Protein AF-A0AAX6NE23-F1 (afdb_monomer_lite)

Sequence (200 aa):
MKEKHIVYSWMGQLFASPINEVVEVLDLNQMVKTSREEMKLTSWKKRTMPVLDPVSLLTIEETPITKQSKIVIIEAKNMKVGFLVEKIIGIEELKLEDMKEPNVSEKRFVKNILGSYKIVDFGHFINADTLPLIKKALEINVSVVLDGEEMLSQRWNEREAMLEELKLESLNFLIESNRRKIDDFYIDGMMKIHRMIEKM

Foldseek 3Di:
DKFKWWWADDPNAIATEGLLQWQAKAFPPAWADDPQLQWIWGADPQFIAIEGEVCVVLDVDHDPDDRQKIWTFGQEPNDTHTYITRHTPAMDIFDCVQWADDDPSCNLFFPTDTPRYTYGDPNSVCDPVCVVVRVVRRPDRCVVVRVPDDDDPPPDDPVVVVLVVVLRVLRNVLSVCVNVVPDPVVSVVSSVVSVVSVVD

InterPro domains:
  IPR002545 CheW-like domain [PF01584] (11-115)
  IPR002545 CheW-like domain [PS50851] (2-139)
  IPR002545 CheW-like domain [SM00260] (1-126)
  IPR036061 CheW-like domain superfamily [SSF50341] (8-118)

pLDDT: mean 86.69, std 11.35, range [35.19, 96.94]

Structure (mmCIF, N/CA/C/O backbone):
data_AF-A0AAX6NE23-F1
#
_entry.id   AF-A0AAX6NE23-F1
#
loop_
_atom_site.group_PDB
_atom_site.id
_atom_site.type_symbol
_atom_site.label_atom_id
_atom_site.label_alt_id
_atom_site.label_comp_id
_atom_site.label_asym_id
_atom_site.label_entity_id
_atom_site.label_seq_id
_atom_site.pdbx_PDB_ins_code
_atom_site.Cartn_x
_atom_site.Cartn_y
_atom_site.Cartn_z
_atom_site.occupancy
_atom_site.B_iso_or_equiv
_atom_site.auth_seq_id
_atom_site.auth_comp_id
_atom_site.auth_asym_id
_atom_site.auth_atom_id
_atom_site.pdbx_PDB_model_num
ATOM 1 N N . MET A 1 1 ? -19.751 -3.846 13.799 1.00 75.50 1 MET A N 1
ATOM 2 C CA . MET A 1 1 ? -18.752 -4.911 13.488 1.00 75.50 1 MET A CA 1
ATOM 3 C C . MET A 1 1 ? -17.367 -4.279 13.392 1.00 75.50 1 MET A C 1
ATOM 5 O O . MET A 1 1 ? -17.273 -3.159 12.896 1.00 75.50 1 MET A O 1
ATOM 9 N N . LYS A 1 2 ? -16.322 -4.942 13.907 1.00 83.19 2 LYS A N 1
ATOM 10 C CA . LYS A 1 2 ? -14.934 -4.470 13.797 1.00 83.19 2 LYS A CA 1
ATOM 11 C C . LYS A 1 2 ? -14.213 -5.209 12.679 1.00 83.19 2 LYS A C 1
ATOM 13 O O . LYS A 1 2 ? -14.358 -6.423 12.577 1.00 83.19 2 LYS A O 1
ATOM 18 N N . GLU A 1 3 ? -13.408 -4.490 11.913 1.00 89.38 3 GLU A N 1
ATOM 19 C CA . GLU A 1 3 ? -12.582 -5.064 10.855 1.00 89.38 3 GLU A CA 1
ATOM 20 C C . GLU A 1 3 ? -11.134 -4.589 10.981 1.00 89.38 3 GLU A C 1
ATOM 22 O O . GLU A 1 3 ? -10.859 -3.417 11.258 1.00 89.38 3 GLU A O 1
ATOM 27 N N . LYS A 1 4 ? -10.198 -5.519 10.777 1.00 92.06 4 LYS A N 1
ATOM 28 C CA . LYS A 1 4 ? -8.760 -5.248 10.815 1.00 92.06 4 LYS A CA 1
ATOM 29 C C . LYS A 1 4 ? -8.332 -4.593 9.500 1.00 92.06 4 LYS A C 1
ATOM 31 O O . LYS A 1 4 ? -8.693 -5.054 8.418 1.00 92.06 4 LYS A O 1
ATOM 36 N N . HIS A 1 5 ? -7.556 -3.527 9.606 1.00 94.88 5 HIS A N 1
ATOM 37 C CA . HIS A 1 5 ? -7.063 -2.746 8.483 1.00 94.88 5 HIS A CA 1
ATOM 38 C C . HIS A 1 5 ? -5.559 -2.544 8.610 1.00 94.88 5 HIS A C 1
ATOM 40 O O . HIS A 1 5 ? -5.061 -2.329 9.713 1.00 94.88 5 HIS A O 1
ATOM 46 N N . ILE A 1 6 ? -4.849 -2.556 7.484 1.00 95.88 6 ILE A N 1
ATOM 47 C CA . ILE A 1 6 ? -3.489 -2.017 7.442 1.00 95.88 6 ILE A CA 1
ATOM 48 C C . ILE A 1 6 ? -3.598 -0.512 7.290 1.00 95.88 6 ILE A C 1
ATOM 50 O O . ILE A 1 6 ? -4.263 -0.034 6.371 1.00 95.88 6 ILE A O 1
ATOM 54 N N . VAL A 1 7 ? -2.924 0.212 8.174 1.00 96.56 7 VAL A N 1
ATOM 55 C CA . VAL A 1 7 ? -2.838 1.668 8.161 1.00 96.56 7 VAL A CA 1
ATOM 56 C C . VAL A 1 7 ? -1.486 2.084 7.609 1.00 96.56 7 VAL A C 1
ATOM 58 O O . VAL A 1 7 ? -0.445 1.544 7.987 1.00 96.56 7 VAL A O 1
ATOM 61 N N . TYR A 1 8 ? -1.497 3.077 6.733 1.00 95.94 8 TYR A N 1
ATOM 62 C CA . TYR A 1 8 ? -0.301 3.639 6.127 1.00 95.94 8 TYR A CA 1
ATOM 63 C C . TYR A 1 8 ? -0.462 5.138 5.896 1.00 95.94 8 TYR A C 1
ATOM 65 O O . TYR A 1 8 ? -1.576 5.648 5.766 1.00 95.94 8 TYR A O 1
ATOM 73 N N . SER A 1 9 ? 0.660 5.854 5.868 1.00 93.50 9 SER A N 1
ATOM 74 C CA . SER A 1 9 ? 0.672 7.247 5.453 1.00 93.50 9 SER A CA 1
ATOM 75 C C . SER A 1 9 ? 0.848 7.359 3.946 1.00 93.50 9 SER A C 1
ATOM 77 O O . SER A 1 9 ? 1.564 6.578 3.308 1.00 93.50 9 SER A O 1
ATOM 79 N N . TRP A 1 10 ? 0.159 8.341 3.387 1.00 88.56 10 TRP A N 1
ATOM 80 C CA . TRP A 1 10 ? 0.272 8.743 1.998 1.00 88.56 10 TRP A CA 1
ATOM 81 C C . TRP A 1 10 ? -0.137 10.215 1.886 1.00 88.56 10 TRP A C 1
ATOM 83 O O . TRP A 1 10 ? -1.156 10.611 2.453 1.00 88.56 10 TRP A O 1
ATOM 93 N N . MET A 1 11 ? 0.672 11.042 1.217 1.00 85.19 11 MET A N 1
ATOM 94 C CA . MET A 1 11 ? 0.500 12.499 1.130 1.00 85.19 11 MET A CA 1
ATOM 95 C C . MET A 1 11 ? 0.359 13.176 2.506 1.00 85.19 11 MET A C 1
ATOM 97 O O . MET A 1 11 ? -0.441 14.098 2.681 1.00 85.19 11 MET A O 1
ATOM 101 N N . GLY A 1 12 ? 1.069 12.672 3.524 1.00 86.25 12 GLY A N 1
ATOM 102 C CA . GLY A 1 12 ? 0.947 13.164 4.903 1.00 86.25 12 GLY A CA 1
ATOM 103 C C . GLY A 1 12 ? -0.413 12.903 5.573 1.00 86.25 12 GLY A C 1
ATOM 104 O O . GLY A 1 12 ? -0.684 13.443 6.646 1.00 86.25 12 GLY A O 1
ATOM 105 N N . GLN A 1 13 ? -1.277 12.084 4.968 1.00 91.88 13 GLN A N 1
ATOM 106 C CA . GLN A 1 13 ? -2.573 11.677 5.513 1.00 91.88 13 GLN A CA 1
ATOM 107 C C . GLN A 1 13 ? -2.580 10.188 5.854 1.00 91.88 13 GLN A C 1
ATOM 109 O O . GLN A 1 13 ? -1.792 9.409 5.321 1.00 91.88 13 GLN A O 1
ATOM 114 N N . LEU A 1 14 ? -3.485 9.788 6.750 1.00 95.50 14 LEU A N 1
ATOM 115 C CA . LEU A 1 14 ? -3.657 8.392 7.133 1.00 95.50 14 LEU A CA 1
ATOM 116 C C . LEU A 1 14 ? -4.697 7.722 6.245 1.00 95.50 14 LEU A C 1
ATOM 118 O O . LEU A 1 14 ? -5.874 8.095 6.213 1.00 95.50 14 LEU A O 1
ATOM 122 N N . PHE A 1 15 ? -4.240 6.689 5.563 1.00 96.00 15 PHE A N 1
ATOM 123 C CA . PHE A 1 15 ? -5.054 5.819 4.749 1.00 96.00 15 PHE A CA 1
ATOM 124 C C . PHE A 1 15 ? -5.067 4.423 5.344 1.00 96.00 15 PHE A C 1
ATOM 126 O O . PHE A 1 15 ? -4.192 4.044 6.126 1.00 96.00 15 PHE A O 1
ATOM 133 N N . ALA A 1 16 ? -6.089 3.664 4.984 1.00 96.25 16 ALA A N 1
ATOM 134 C CA . ALA A 1 16 ? -6.209 2.294 5.416 1.00 96.25 16 ALA A CA 1
ATOM 135 C C . ALA A 1 16 ? -6.798 1.418 4.315 1.00 96.25 16 ALA A C 1
ATOM 137 O O . ALA A 1 16 ? -7.605 1.866 3.499 1.00 96.25 16 ALA A O 1
ATOM 138 N N . SER A 1 17 ? -6.394 0.153 4.322 1.00 95.56 17 SER A N 1
ATOM 139 C CA . SER A 1 17 ? -6.999 -0.889 3.499 1.00 95.56 17 SER A CA 1
ATOM 140 C C . SER A 1 17 ? -7.460 -2.042 4.372 1.00 95.56 17 SER A C 1
ATOM 142 O O . SER A 1 17 ? -6.723 -2.428 5.288 1.00 95.56 17 SER A O 1
ATOM 144 N N . PRO A 1 18 ? -8.645 -2.610 4.098 1.00 93.75 18 PRO A N 1
ATOM 145 C CA . PRO A 1 18 ? -9.076 -3.847 4.726 1.00 93.75 18 PRO A CA 1
ATOM 146 C C . PRO A 1 18 ? -7.983 -4.911 4.592 1.00 93.75 18 PRO A C 1
ATOM 148 O O . PRO A 1 18 ? -7.445 -5.133 3.506 1.00 93.75 18 PRO A O 1
ATOM 151 N N . ILE A 1 19 ? -7.619 -5.562 5.698 1.00 93.31 19 ILE A N 1
ATOM 152 C CA . ILE A 1 19 ? -6.481 -6.498 5.711 1.00 93.31 19 ILE A CA 1
ATOM 153 C C . ILE A 1 19 ? -6.697 -7.705 4.783 1.00 93.31 19 ILE A C 1
ATOM 155 O O . ILE A 1 19 ? -5.740 -8.328 4.343 1.00 93.31 19 ILE A O 1
ATOM 159 N N . ASN A 1 20 ? -7.953 -8.021 4.460 1.00 90.94 20 ASN A N 1
ATOM 160 C CA . ASN A 1 20 ? -8.338 -9.076 3.525 1.00 90.94 20 ASN A CA 1
ATOM 161 C C . ASN A 1 20 ? -8.087 -8.714 2.048 1.00 90.94 20 ASN A C 1
ATOM 163 O O . ASN A 1 20 ? -7.934 -9.624 1.234 1.00 90.94 20 ASN A O 1
ATOM 167 N N . GLU A 1 21 ? -8.034 -7.423 1.701 1.00 93.00 21 GLU A N 1
ATOM 168 C CA . GLU A 1 21 ? -7.660 -6.938 0.364 1.00 93.00 21 GLU A CA 1
ATOM 169 C C . GLU A 1 21 ? -6.133 -6.905 0.186 1.00 93.00 21 GLU A C 1
ATOM 171 O O . GLU A 1 21 ? -5.630 -6.948 -0.941 1.00 93.00 21 GLU A O 1
ATOM 176 N N . VAL A 1 22 ? -5.381 -6.872 1.292 1.00 95.94 22 VAL A N 1
ATOM 177 C CA . VAL A 1 22 ? -3.918 -6.865 1.274 1.00 95.94 22 VAL A CA 1
ATOM 178 C C . VAL A 1 22 ? -3.372 -8.288 1.207 1.00 95.94 22 VAL A C 1
ATOM 180 O O . VAL A 1 22 ? -3.707 -9.153 2.009 1.00 95.94 22 VAL A O 1
ATOM 183 N N . VAL A 1 23 ? -2.485 -8.527 0.246 1.00 96.69 23 VAL A N 1
ATOM 184 C CA . VAL A 1 23 ? -1.794 -9.804 0.052 1.00 96.69 23 VAL A CA 1
ATOM 185 C C . VAL A 1 23 ? -0.517 -9.867 0.878 1.00 96.69 23 VAL A C 1
ATOM 187 O O . VAL A 1 23 ? -0.259 -10.892 1.501 1.00 96.69 23 VAL A O 1
ATOM 190 N N . GLU A 1 24 ? 0.301 -8.818 0.806 1.00 96.12 24 GLU A N 1
ATOM 191 C CA . GLU A 1 24 ? 1.648 -8.760 1.378 1.00 96.12 24 GLU A CA 1
ATOM 192 C C . GLU A 1 24 ? 2.147 -7.310 1.347 1.00 96.12 24 GLU A C 1
ATOM 194 O O . GLU A 1 24 ? 1.755 -6.538 0.469 1.00 96.12 24 GLU A O 1
ATOM 199 N N . VAL A 1 25 ? 3.032 -6.948 2.269 1.00 96.69 25 VAL A N 1
ATOM 200 C CA . VAL A 1 25 ? 3.787 -5.694 2.235 1.00 96.69 25 VAL A CA 1
ATOM 201 C C . VAL A 1 25 ? 5.253 -6.019 1.968 1.00 96.69 25 VAL A C 1
ATOM 203 O O . VAL A 1 25 ? 5.832 -6.872 2.638 1.00 96.69 25 VAL A O 1
ATOM 206 N N . LEU A 1 26 ? 5.857 -5.341 0.996 1.00 94.12 26 LEU A N 1
ATOM 207 C CA . LEU A 1 26 ? 7.258 -5.520 0.620 1.00 94.12 26 LEU A CA 1
ATOM 208 C C . LEU A 1 26 ? 8.094 -4.283 0.942 1.00 94.12 26 LEU A C 1
ATOM 210 O O . LEU A 1 26 ? 7.599 -3.150 0.929 1.00 94.12 26 LEU A O 1
ATOM 214 N N . ASP A 1 27 ? 9.386 -4.518 1.141 1.00 90.62 27 ASP A N 1
ATOM 215 C CA . ASP A 1 27 ? 10.408 -3.478 1.095 1.00 90.62 27 ASP A CA 1
ATOM 216 C C . ASP A 1 27 ? 10.766 -3.068 -0.341 1.00 90.62 27 ASP A C 1
ATOM 218 O O . ASP A 1 27 ? 10.487 -3.783 -1.304 1.00 90.62 27 ASP A O 1
ATOM 222 N N . LEU A 1 28 ? 11.414 -1.907 -0.491 1.00 84.69 28 LEU A N 1
ATOM 223 C CA . LEU A 1 28 ? 11.769 -1.328 -1.798 1.00 84.69 28 LEU A CA 1
ATOM 224 C C . LEU A 1 28 ? 13.114 -1.816 -2.356 1.00 84.69 28 LEU A C 1
ATOM 226 O O . LEU A 1 28 ? 13.612 -1.254 -3.330 1.00 84.69 28 LEU A O 1
ATOM 230 N N . ASN A 1 29 ? 13.703 -2.859 -1.770 1.00 72.88 29 ASN A N 1
ATOM 231 C CA . ASN A 1 29 ? 15.096 -3.260 -2.009 1.00 72.88 29 ASN A CA 1
ATOM 232 C C . ASN A 1 29 ? 15.426 -3.586 -3.477 1.00 72.88 29 ASN A C 1
ATOM 234 O O . ASN A 1 29 ? 16.593 -3.568 -3.852 1.00 72.88 29 ASN A O 1
ATOM 238 N N . GLN A 1 30 ? 14.424 -3.883 -4.307 1.00 74.31 30 GLN A N 1
ATOM 239 C CA . GLN A 1 30 ? 14.603 -4.245 -5.712 1.00 74.31 30 GLN A CA 1
ATOM 240 C C . GLN A 1 30 ? 13.503 -3.626 -6.581 1.00 74.31 30 GLN A C 1
ATOM 242 O O . GLN A 1 30 ? 12.559 -4.309 -6.986 1.00 74.31 30 GLN A O 1
ATOM 247 N N . MET A 1 31 ? 13.597 -2.323 -6.854 1.00 85.25 31 MET A N 1
ATOM 248 C CA . MET A 1 31 ? 12.689 -1.637 -7.777 1.00 85.25 31 MET A CA 1
ATOM 249 C C . MET A 1 31 ? 13.402 -1.174 -9.044 1.00 85.25 31 MET A C 1
ATOM 251 O O . MET A 1 31 ? 14.419 -0.494 -8.987 1.00 85.25 31 MET A O 1
ATOM 255 N N . VAL A 1 32 ? 12.790 -1.460 -10.187 1.00 87.06 32 VAL A N 1
ATOM 256 C CA . VAL A 1 32 ? 13.209 -0.995 -11.507 1.00 87.06 32 VAL A CA 1
ATOM 257 C C . VAL A 1 32 ? 12.267 0.120 -11.954 1.00 87.06 32 VAL A C 1
ATOM 259 O O . VAL A 1 32 ? 11.045 -0.058 -11.991 1.00 87.06 32 VAL A O 1
ATOM 262 N N . LYS A 1 33 ? 12.825 1.286 -12.293 1.00 86.31 33 LYS A N 1
ATOM 263 C CA . LYS A 1 33 ? 12.055 2.394 -12.876 1.00 86.31 33 LYS A CA 1
ATOM 264 C C . LYS A 1 33 ? 11.609 2.039 -14.295 1.00 86.31 33 LYS A C 1
ATOM 266 O O . LYS A 1 33 ? 12.347 1.397 -15.038 1.00 86.31 33 LYS A O 1
ATOM 271 N N . THR A 1 34 ? 10.417 2.481 -14.686 1.00 86.94 34 THR A N 1
ATOM 272 C CA . THR A 1 34 ? 9.964 2.387 -16.082 1.00 86.94 34 THR A CA 1
ATOM 273 C C . THR A 1 34 ? 10.017 3.756 -16.753 1.00 86.94 34 THR A C 1
ATOM 275 O O . THR A 1 34 ? 10.303 4.762 -16.111 1.00 86.94 34 THR A O 1
ATOM 278 N N . SER A 1 35 ? 9.726 3.815 -18.054 1.00 86.06 35 SER A N 1
ATOM 279 C CA . SER A 1 35 ? 9.581 5.087 -18.775 1.00 86.06 35 SER A CA 1
ATOM 280 C C . SER A 1 35 ? 8.339 5.892 -18.360 1.00 86.06 35 SER A C 1
ATOM 282 O O . SER A 1 35 ? 8.092 6.950 -18.928 1.00 86.06 35 SER A O 1
ATOM 284 N N . ARG A 1 36 ? 7.509 5.350 -17.466 1.00 86.81 36 ARG A N 1
ATOM 285 C CA . ARG A 1 36 ? 6.289 5.958 -16.940 1.00 86.81 36 ARG A CA 1
ATOM 286 C C . ARG A 1 36 ? 6.466 6.203 -15.448 1.00 86.81 36 ARG A C 1
ATOM 288 O O . ARG A 1 36 ? 6.785 5.268 -14.718 1.00 86.81 36 ARG A O 1
ATOM 295 N N . GLU A 1 37 ? 6.259 7.437 -15.010 1.00 86.00 37 GLU A N 1
ATOM 296 C CA . GLU A 1 37 ? 6.471 7.865 -13.618 1.00 86.00 37 GLU A CA 1
ATOM 297 C C . GLU A 1 37 ? 5.533 7.117 -12.656 1.00 86.00 37 GLU A C 1
ATOM 299 O O . GLU A 1 37 ? 5.934 6.667 -11.573 1.00 86.00 37 GLU A O 1
ATOM 304 N N . GLU A 1 38 ? 4.306 6.863 -13.124 1.00 90.38 38 GLU A N 1
ATOM 305 C CA . GLU A 1 38 ? 3.257 6.167 -12.391 1.00 90.38 38 GLU A CA 1
ATOM 306 C C . GLU A 1 38 ? 3.504 4.665 -12.199 1.00 90.38 38 GLU A C 1
ATOM 308 O O . GLU A 1 38 ? 2.774 4.024 -11.440 1.00 90.38 38 GLU A O 1
ATOM 313 N N . MET A 1 39 ? 4.505 4.086 -12.876 1.00 91.94 39 MET A N 1
ATOM 314 C CA . MET A 1 39 ? 4.753 2.646 -12.859 1.00 91.94 39 MET A CA 1
ATOM 315 C C . MET A 1 39 ? 6.223 2.297 -12.630 1.00 91.94 39 MET A C 1
ATOM 317 O O . MET A 1 39 ? 7.136 2.714 -13.343 1.00 91.94 39 MET A O 1
ATOM 321 N N . LYS A 1 40 ? 6.437 1.423 -11.656 1.00 92.69 40 LYS A N 1
ATOM 322 C CA . LYS A 1 40 ? 7.718 0.810 -11.308 1.00 92.69 40 LYS A CA 1
ATOM 323 C C . LYS A 1 40 ? 7.537 -0.711 -11.336 1.00 92.69 40 LYS A C 1
ATOM 325 O O . LYS A 1 40 ? 6.409 -1.207 -11.317 1.00 92.69 40 LYS A O 1
ATOM 330 N N . LEU A 1 41 ? 8.623 -1.469 -11.423 1.00 92.69 41 LEU A N 1
ATOM 331 C CA . LEU A 1 41 ? 8.593 -2.934 -11.400 1.00 92.69 41 LEU A CA 1
ATOM 332 C C . LEU A 1 41 ? 9.399 -3.444 -10.213 1.00 92.69 41 LEU A C 1
ATOM 334 O O . LEU A 1 41 ? 10.421 -2.864 -9.870 1.00 92.69 41 LEU A O 1
ATOM 338 N N . THR A 1 42 ? 8.977 -4.548 -9.613 1.00 91.69 42 THR A N 1
ATOM 339 C CA . THR A 1 42 ? 9.76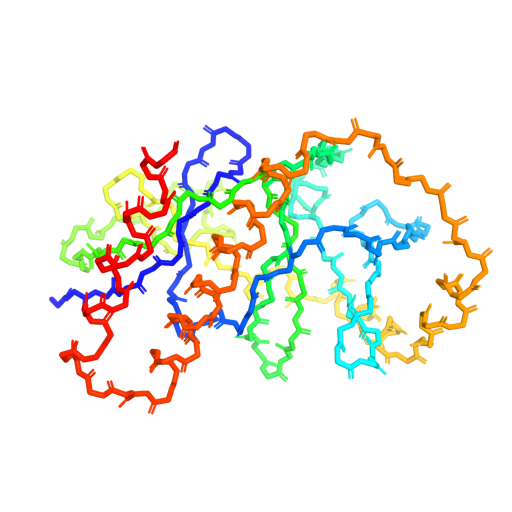1 -5.246 -8.588 1.00 91.69 42 THR A CA 1
ATOM 340 C C . THR A 1 42 ? 9.683 -6.754 -8.788 1.00 91.69 42 THR A C 1
ATOM 342 O O . THR A 1 42 ? 8.809 -7.245 -9.507 1.00 91.69 42 THR A O 1
ATOM 345 N N . SER A 1 43 ? 10.600 -7.501 -8.180 1.00 89.62 43 SER A N 1
ATOM 346 C CA . SER A 1 43 ? 10.513 -8.958 -8.125 1.00 89.62 43 SER A CA 1
ATOM 347 C C . SER A 1 43 ? 9.661 -9.372 -6.930 1.00 89.62 43 SER A C 1
ATOM 349 O O . SER A 1 43 ? 9.935 -9.008 -5.791 1.00 89.62 43 SER A O 1
ATOM 351 N N . TRP A 1 44 ? 8.630 -10.173 -7.175 1.00 91.50 44 TRP A N 1
ATOM 352 C CA . TRP A 1 44 ? 7.813 -10.776 -6.131 1.00 91.50 44 TRP A CA 1
ATOM 353 C C . TRP A 1 44 ? 7.554 -12.242 -6.459 1.00 91.50 44 TRP A C 1
ATOM 355 O O . TRP A 1 44 ? 7.006 -12.575 -7.510 1.00 91.50 44 TRP A O 1
ATOM 365 N N . LYS A 1 45 ? 7.972 -13.143 -5.561 1.00 89.88 45 LYS A N 1
ATOM 366 C CA . LYS A 1 45 ? 7.841 -14.606 -5.731 1.00 89.88 45 LYS A CA 1
ATOM 367 C C . LYS A 1 45 ? 8.388 -15.093 -7.083 1.00 89.88 45 LYS A C 1
ATOM 369 O O . LYS A 1 45 ? 7.783 -15.942 -7.738 1.00 89.88 45 LYS A O 1
ATOM 374 N N . LYS A 1 46 ? 9.551 -14.551 -7.478 1.00 85.94 46 LYS A N 1
ATOM 375 C CA . LYS A 1 46 ? 10.256 -14.834 -8.746 1.00 85.94 46 LYS A CA 1
ATOM 376 C C . LYS A 1 46 ? 9.449 -14.472 -10.000 1.00 85.94 46 LYS A C 1
ATOM 378 O O . LYS A 1 46 ? 9.591 -15.106 -11.044 1.00 85.94 46 LYS A O 1
ATOM 383 N N . ARG A 1 47 ? 8.558 -13.489 -9.886 1.00 88.50 47 ARG A N 1
ATOM 384 C CA . ARG A 1 47 ? 7.783 -12.921 -10.991 1.00 88.50 47 ARG A CA 1
ATOM 385 C C . ARG A 1 47 ? 7.872 -11.408 -10.930 1.00 88.50 47 ARG A C 1
ATOM 387 O O . ARG A 1 47 ? 8.079 -10.839 -9.862 1.00 88.50 47 ARG A O 1
ATOM 394 N N . THR A 1 48 ? 7.668 -10.758 -12.063 1.00 91.12 48 THR A N 1
ATOM 395 C CA . THR A 1 48 ? 7.546 -9.304 -12.092 1.00 91.12 48 THR A CA 1
ATOM 396 C C . THR A 1 48 ? 6.231 -8.886 -11.454 1.00 91.12 48 THR A C 1
ATOM 398 O O . THR A 1 48 ? 5.167 -9.393 -11.807 1.00 91.12 48 THR A O 1
ATOM 401 N N . MET A 1 49 ? 6.312 -7.951 -10.516 1.00 95.06 49 MET A N 1
ATOM 402 C CA . MET A 1 49 ? 5.178 -7.279 -9.907 1.00 95.06 49 MET A CA 1
ATOM 403 C C . MET A 1 49 ? 5.156 -5.825 -10.387 1.00 95.06 49 MET A C 1
ATOM 405 O O . MET A 1 49 ? 6.111 -5.089 -10.118 1.00 95.06 49 MET A O 1
ATOM 409 N N . PRO A 1 50 ? 4.095 -5.392 -11.091 1.00 95.31 50 PRO A N 1
ATOM 410 C CA . PRO A 1 50 ? 3.881 -3.981 -11.355 1.00 95.31 50 PRO A CA 1
ATOM 411 C C . PRO A 1 50 ? 3.556 -3.260 -10.048 1.00 95.31 50 PRO A C 1
ATOM 413 O O . PRO A 1 50 ? 2.700 -3.699 -9.277 1.00 95.31 50 PRO A O 1
ATOM 416 N N . VAL A 1 51 ? 4.235 -2.142 -9.830 1.00 95.75 51 VAL A N 1
ATOM 417 C CA . VAL A 1 51 ? 4.040 -1.252 -8.691 1.00 95.75 51 VAL A CA 1
ATOM 418 C C . VAL A 1 51 ? 3.561 0.088 -9.222 1.00 95.75 51 VAL A C 1
ATOM 420 O O . VAL A 1 51 ? 4.289 0.770 -9.941 1.00 95.75 51 VAL A O 1
ATOM 423 N N . LEU A 1 52 ? 2.329 0.451 -8.889 1.00 94.88 52 LEU A N 1
ATOM 424 C CA . LEU A 1 52 ? 1.768 1.755 -9.201 1.00 94.88 52 LEU A CA 1
ATOM 425 C C . LEU A 1 52 ? 2.151 2.764 -8.120 1.00 94.88 52 LEU A C 1
ATOM 427 O O . LEU A 1 52 ? 2.181 2.425 -6.936 1.00 94.88 52 LEU A O 1
ATOM 431 N N . ASP A 1 53 ? 2.407 4.001 -8.533 1.00 93.06 53 ASP A N 1
ATOM 432 C CA . ASP A 1 53 ? 2.556 5.155 -7.649 1.00 93.06 53 ASP A CA 1
ATOM 433 C C . ASP A 1 53 ? 1.228 5.933 -7.605 1.00 93.06 53 ASP A C 1
ATOM 435 O O . ASP A 1 53 ? 0.901 6.646 -8.558 1.00 93.06 53 ASP A O 1
ATOM 439 N N . PRO A 1 54 ? 0.423 5.801 -6.531 1.00 91.31 54 PRO A N 1
ATOM 440 C CA . PRO A 1 54 ? -0.841 6.515 -6.427 1.00 91.31 54 PRO A CA 1
ATOM 441 C C . PRO A 1 54 ? -0.689 8.039 -6.457 1.00 91.31 54 PRO A C 1
ATOM 443 O O . PRO A 1 54 ? -1.618 8.706 -6.909 1.00 91.31 54 PRO A O 1
ATOM 446 N N . VAL A 1 55 ? 0.441 8.604 -5.992 1.00 89.19 55 VAL A N 1
ATOM 447 C CA . VAL A 1 55 ? 0.677 10.057 -6.082 1.00 89.19 55 VAL A CA 1
ATOM 448 C C . VAL A 1 55 ? 0.731 10.453 -7.544 1.00 89.19 55 VAL A C 1
ATOM 450 O O . VAL A 1 55 ? -0.094 11.254 -7.967 1.00 89.19 55 VAL A O 1
ATOM 453 N N . SER A 1 56 ? 1.588 9.804 -8.328 1.00 89.81 56 SER A N 1
ATOM 454 C CA . SER A 1 56 ? 1.743 10.094 -9.759 1.00 89.81 56 SER A CA 1
ATOM 455 C C . SER A 1 56 ? 0.493 9.798 -10.585 1.00 89.81 56 SER A C 1
ATOM 457 O O . SER A 1 56 ? 0.322 10.355 -11.661 1.00 89.81 56 SER A O 1
ATOM 459 N N . LEU A 1 57 ? -0.404 8.931 -10.103 1.00 90.31 57 LEU A N 1
ATOM 460 C CA . LEU A 1 57 ? -1.707 8.702 -10.739 1.00 90.31 57 LEU A CA 1
ATOM 461 C C . LEU A 1 57 ? -2.750 9.775 -10.396 1.00 90.31 57 LEU A C 1
ATOM 463 O O . LEU A 1 57 ? -3.685 9.989 -11.168 1.00 90.31 57 LEU A O 1
ATOM 467 N N . LEU A 1 58 ? -2.649 10.413 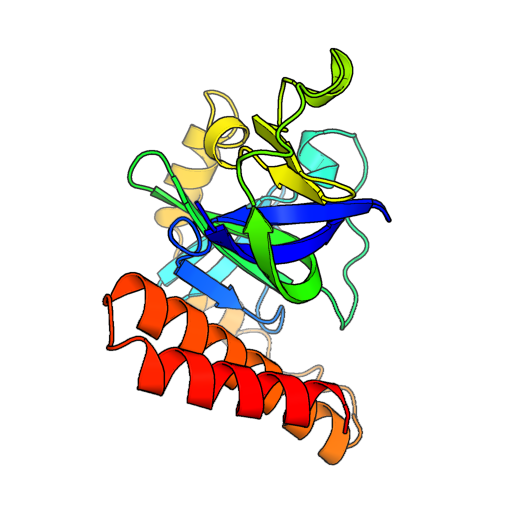-9.228 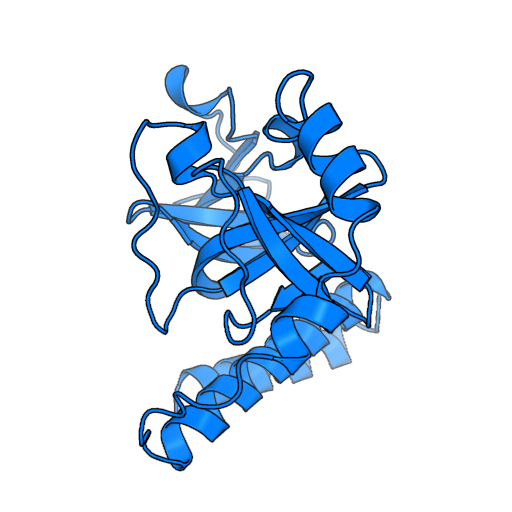1.00 87.56 58 LEU A N 1
ATOM 468 C CA . LEU A 1 58 ? -3.586 11.455 -8.794 1.00 87.56 58 LEU A CA 1
ATOM 469 C C . LEU A 1 58 ? -3.105 12.878 -9.089 1.00 87.56 58 LEU A C 1
ATOM 471 O O . LEU A 1 58 ? -3.937 13.792 -9.150 1.00 87.56 58 LEU A O 1
ATOM 475 N N . THR A 1 59 ? -1.794 13.053 -9.207 1.00 81.31 59 THR A N 1
ATOM 476 C CA . THR A 1 59 ? -1.080 14.310 -9.429 1.00 81.31 59 THR A CA 1
ATOM 477 C C . THR A 1 59 ? -0.123 14.149 -10.617 1.00 81.31 59 THR A C 1
ATOM 479 O O . THR A 1 59 ? -0.242 13.207 -11.390 1.00 81.31 59 THR A O 1
ATOM 482 N N . ILE A 1 60 ? 0.793 15.098 -10.802 1.00 74.25 60 ILE A N 1
ATOM 483 C CA . ILE A 1 60 ? 1.895 15.024 -11.776 1.00 74.25 60 ILE A CA 1
ATOM 484 C C . ILE A 1 60 ? 3.253 14.861 -11.075 1.00 74.25 60 ILE A C 1
ATOM 486 O O . ILE A 1 60 ? 4.291 15.141 -11.660 1.00 74.25 60 ILE A O 1
ATOM 490 N N . GLU A 1 61 ? 3.243 14.503 -9.791 1.00 80.31 61 GLU A N 1
ATOM 491 C CA . GLU A 1 61 ? 4.441 14.408 -8.956 1.00 80.31 61 GLU A CA 1
ATOM 492 C C . GLU A 1 61 ? 4.770 12.940 -8.652 1.00 80.31 61 GLU A C 1
ATOM 494 O O . GLU A 1 61 ? 3.886 12.085 -8.582 1.00 80.31 61 GLU A O 1
ATOM 499 N N . GLU A 1 62 ? 6.049 12.628 -8.448 1.00 75.81 62 GLU A N 1
ATOM 500 C CA . GLU A 1 62 ? 6.471 11.320 -7.937 1.00 75.81 62 GLU A CA 1
ATOM 501 C C . GLU A 1 62 ? 6.421 11.292 -6.409 1.00 75.81 62 GLU A C 1
ATOM 503 O O . GLU A 1 62 ? 6.790 12.267 -5.749 1.00 75.81 62 GLU A O 1
ATOM 508 N N . THR A 1 63 ? 6.040 10.147 -5.830 1.00 77.44 63 THR A N 1
ATOM 509 C CA . THR A 1 63 ? 6.224 9.937 -4.391 1.00 77.44 63 THR A CA 1
ATOM 510 C C . THR A 1 63 ? 7.722 9.958 -4.067 1.00 77.44 63 THR A C 1
ATOM 512 O O . THR A 1 63 ? 8.471 9.142 -4.620 1.00 77.44 63 THR A O 1
ATOM 515 N N . PRO A 1 64 ? 8.193 10.805 -3.130 1.00 82.44 64 PRO A N 1
ATOM 516 C CA . PRO A 1 64 ? 9.560 10.720 -2.639 1.00 82.44 64 PRO A CA 1
ATOM 517 C C . PRO A 1 64 ? 9.792 9.356 -1.985 1.00 82.44 64 PRO A C 1
ATOM 519 O O . PRO A 1 64 ? 9.231 9.044 -0.934 1.00 82.44 64 PRO A O 1
ATOM 522 N N . ILE A 1 65 ? 10.624 8.526 -2.613 1.00 85.62 65 ILE A N 1
ATOM 523 C CA . ILE A 1 65 ? 10.977 7.220 -2.062 1.00 85.62 65 ILE A CA 1
ATOM 524 C C . ILE A 1 65 ? 11.930 7.431 -0.892 1.00 85.62 65 ILE A C 1
ATOM 526 O O . ILE A 1 65 ? 13.034 7.958 -1.045 1.00 85.62 65 ILE A O 1
ATOM 530 N N . THR A 1 66 ? 11.501 6.982 0.281 1.00 88.00 66 THR A N 1
ATOM 531 C CA . THR A 1 66 ? 12.317 6.971 1.489 1.00 88.00 66 THR A CA 1
ATOM 532 C C . THR A 1 66 ? 12.502 5.544 1.980 1.00 88.00 66 THR A C 1
ATOM 534 O O . THR A 1 66 ? 11.916 4.589 1.479 1.00 88.00 66 THR A O 1
ATOM 537 N N . LYS A 1 67 ? 13.303 5.404 3.025 1.00 82.81 67 LYS A N 1
ATOM 538 C CA . LYS A 1 67 ? 13.538 4.143 3.729 1.00 82.81 67 LYS A CA 1
ATOM 539 C C . LYS A 1 67 ? 12.269 3.586 4.393 1.00 82.81 67 LYS A C 1
ATOM 541 O O . LYS A 1 67 ? 12.113 2.382 4.554 1.00 82.81 67 LYS A O 1
ATOM 546 N N . GLN A 1 68 ? 11.339 4.472 4.744 1.00 88.62 68 GLN A N 1
ATOM 547 C CA . GLN A 1 68 ? 10.061 4.099 5.348 1.00 88.62 68 GLN A CA 1
ATOM 548 C C . GLN A 1 68 ? 9.029 3.661 4.315 1.00 88.62 68 GLN A C 1
ATOM 550 O O . GLN A 1 68 ? 8.068 2.989 4.691 1.00 88.62 68 GLN A O 1
ATOM 555 N N . SER A 1 69 ? 9.248 3.999 3.040 1.00 91.88 69 SER A N 1
ATOM 556 C CA . SER A 1 69 ? 8.366 3.596 1.957 1.00 91.88 69 SER A CA 1
ATOM 557 C C . SER A 1 69 ? 8.224 2.082 1.940 1.00 91.88 69 SER A C 1
ATOM 559 O O . SER A 1 69 ? 9.134 1.344 2.334 1.00 91.88 69 SER A O 1
ATOM 561 N N . LYS A 1 70 ? 7.052 1.619 1.514 1.00 94.44 70 LYS A N 1
ATOM 562 C CA . LYS A 1 70 ? 6.748 0.197 1.338 1.00 94.44 70 LYS A CA 1
ATOM 563 C C . LYS A 1 70 ? 5.907 0.008 0.083 1.00 94.44 70 LYS A C 1
ATOM 565 O O . LYS A 1 70 ? 5.318 0.959 -0.433 1.00 94.44 70 LYS A O 1
ATOM 570 N N . ILE A 1 71 ? 5.845 -1.226 -0.398 1.00 96.12 71 ILE A N 1
ATOM 571 C CA . ILE A 1 71 ? 4.932 -1.629 -1.467 1.00 96.12 71 ILE A CA 1
ATOM 572 C C . ILE A 1 71 ? 3.835 -2.479 -0.838 1.00 96.12 71 ILE A C 1
ATOM 574 O O . ILE A 1 71 ? 4.118 -3.538 -0.286 1.00 96.12 71 ILE A O 1
ATOM 578 N N . VAL A 1 72 ? 2.582 -2.045 -0.933 1.00 96.69 72 VAL A N 1
ATOM 579 C CA . VAL A 1 72 ? 1.424 -2.834 -0.500 1.00 96.69 72 VAL A CA 1
ATOM 580 C C . VAL A 1 72 ? 0.889 -3.592 -1.707 1.00 96.69 72 VAL A C 1
ATOM 582 O O . VAL A 1 72 ? 0.392 -2.982 -2.652 1.00 96.69 72 VAL A O 1
ATOM 585 N N . ILE A 1 73 ? 1.000 -4.919 -1.708 1.00 96.94 73 ILE A N 1
ATOM 586 C CA . ILE A 1 73 ? 0.396 -5.749 -2.751 1.00 96.94 73 ILE A CA 1
ATOM 587 C C . ILE A 1 73 ? -1.073 -5.942 -2.413 1.00 96.94 73 ILE A C 1
ATOM 589 O O . ILE A 1 73 ? -1.413 -6.538 -1.392 1.00 96.94 73 ILE A O 1
ATOM 593 N N . ILE A 1 74 ? -1.935 -5.479 -3.308 1.00 96.12 74 ILE A N 1
ATOM 594 C CA . ILE A 1 74 ? -3.385 -5.571 -3.181 1.00 96.12 74 ILE A CA 1
ATOM 595 C C . ILE A 1 74 ? -3.917 -6.561 -4.205 1.00 96.12 74 ILE A C 1
ATOM 597 O O . ILE A 1 74 ? -3.468 -6.589 -5.354 1.00 96.12 74 ILE A O 1
ATOM 601 N N . GLU A 1 75 ? -4.895 -7.359 -3.789 1.00 92.81 75 GLU A N 1
ATOM 602 C CA . GLU A 1 75 ? -5.691 -8.182 -4.689 1.00 92.81 75 GLU A CA 1
ATOM 603 C C . GLU A 1 75 ? -7.005 -7.465 -5.012 1.00 92.81 75 GLU A C 1
ATOM 605 O O . GLU A 1 75 ? -7.901 -7.359 -4.180 1.00 92.81 75 GLU A O 1
ATOM 610 N N . ALA A 1 76 ? -7.121 -6.958 -6.239 1.00 87.81 76 ALA A N 1
ATOM 611 C CA . ALA A 1 76 ? -8.306 -6.256 -6.716 1.00 87.81 76 ALA A CA 1
ATOM 612 C C . ALA A 1 76 ? -8.622 -6.671 -8.155 1.00 87.81 76 ALA A C 1
ATOM 614 O O . ALA A 1 76 ? -7.726 -6.831 -8.983 1.00 87.81 76 ALA A O 1
ATOM 615 N N . LYS A 1 77 ? -9.912 -6.856 -8.470 1.00 85.94 77 LYS A N 1
ATOM 616 C CA . LYS A 1 77 ? -10.385 -7.274 -9.807 1.00 85.94 77 LYS A CA 1
ATOM 617 C C . LYS A 1 77 ? -9.669 -8.538 -10.333 1.00 85.94 77 LYS A C 1
ATOM 619 O O . LYS A 1 77 ? -9.344 -8.621 -11.514 1.00 85.94 77 LYS A O 1
ATOM 624 N N . ASN A 1 78 ? -9.423 -9.518 -9.453 1.00 86.88 78 ASN A N 1
ATOM 625 C CA . ASN A 1 78 ? -8.674 -10.760 -9.726 1.00 86.88 78 ASN A CA 1
ATOM 626 C C . ASN A 1 78 ? -7.221 -10.550 -10.192 1.00 86.88 78 ASN A C 1
ATOM 628 O O . ASN A 1 78 ? -6.624 -11.433 -10.809 1.00 86.88 78 ASN A O 1
ATOM 632 N N . MET A 1 79 ? -6.642 -9.386 -9.907 1.00 90.25 79 MET A N 1
ATOM 633 C CA . MET A 1 79 ? -5.255 -9.057 -10.208 1.00 90.25 79 MET A CA 1
ATOM 634 C C . MET A 1 79 ? -4.522 -8.694 -8.924 1.00 90.25 79 MET A C 1
ATOM 636 O O . MET A 1 79 ? -5.115 -8.158 -7.991 1.00 90.25 79 MET A O 1
ATOM 640 N N . LYS A 1 80 ? -3.219 -8.973 -8.895 1.00 95.12 80 LYS A N 1
ATOM 641 C CA . LYS A 1 80 ? -2.327 -8.523 -7.827 1.00 95.12 80 LYS A CA 1
ATOM 642 C C . LYS A 1 80 ? -1.460 -7.406 -8.366 1.00 95.12 80 LYS A C 1
ATOM 644 O O . LYS A 1 80 ? -0.808 -7.589 -9.393 1.00 95.12 80 LYS A O 1
ATOM 649 N N . VAL A 1 81 ? -1.506 -6.266 -7.694 1.00 96.62 81 VAL A N 1
ATOM 650 C CA . VAL A 1 81 ? -0.783 -5.055 -8.081 1.00 96.62 81 VAL A CA 1
ATOM 651 C C . VAL A 1 81 ? -0.163 -4.466 -6.823 1.00 96.62 81 VAL A C 1
ATOM 653 O O . VAL A 1 81 ? -0.811 -4.415 -5.776 1.00 96.62 81 VAL A O 1
ATOM 656 N N . GLY A 1 82 ? 1.102 -4.067 -6.912 1.00 96.75 82 GLY A N 1
ATOM 657 C CA . GLY A 1 82 ? 1.774 -3.332 -5.853 1.00 96.75 82 GLY A CA 1
ATOM 658 C C . GLY A 1 82 ? 1.378 -1.861 -5.888 1.00 96.75 82 GLY A C 1
ATOM 659 O O . GLY A 1 82 ? 1.247 -1.275 -6.960 1.00 96.75 82 GLY A O 1
ATOM 660 N N . PHE A 1 83 ? 1.234 -1.251 -4.723 1.00 95.88 83 PHE A N 1
ATOM 661 C CA . PHE A 1 83 ? 1.025 0.182 -4.581 1.00 95.88 83 PHE A CA 1
ATOM 662 C C . PHE A 1 83 ? 2.094 0.765 -3.672 1.00 95.88 83 PHE A C 1
ATOM 664 O O . PHE A 1 83 ? 2.320 0.259 -2.571 1.00 95.88 83 PHE A O 1
ATOM 671 N N . LEU A 1 84 ? 2.758 1.817 -4.140 1.00 94.75 84 LEU A N 1
ATOM 672 C CA . LEU A 1 84 ? 3.732 2.546 -3.342 1.00 94.75 84 LEU A CA 1
ATOM 673 C C . LEU A 1 84 ? 3.013 3.344 -2.246 1.00 94.75 84 LEU A C 1
ATOM 675 O O . LEU A 1 84 ? 2.066 4.079 -2.526 1.00 94.75 84 LEU A O 1
ATOM 679 N N . VAL A 1 85 ? 3.477 3.205 -1.005 1.00 94.19 85 VAL A N 1
ATOM 680 C CA . VAL A 1 85 ? 3.017 3.994 0.147 1.00 94.19 85 VAL A CA 1
ATOM 681 C C . VAL A 1 85 ? 4.209 4.621 0.863 1.00 94.19 85 VAL A C 1
ATOM 683 O O . VAL A 1 85 ? 5.327 4.101 0.800 1.00 94.19 85 VAL A O 1
ATOM 686 N N . GLU A 1 86 ? 3.990 5.735 1.563 1.00 92.62 86 GLU A N 1
ATOM 687 C CA . GLU A 1 86 ? 5.078 6.461 2.232 1.00 92.62 86 GLU A CA 1
ATOM 688 C C . GLU A 1 86 ? 5.600 5.716 3.455 1.00 92.62 86 GLU A C 1
ATOM 690 O O . GLU A 1 86 ? 6.805 5.705 3.690 1.00 92.62 86 GLU A O 1
ATOM 695 N N . LYS A 1 87 ? 4.696 5.130 4.246 1.00 93.00 87 LYS A N 1
ATOM 696 C CA . LYS A 1 87 ? 5.044 4.408 5.469 1.00 93.00 87 LYS A CA 1
ATOM 697 C C . LYS A 1 87 ? 3.892 3.535 5.937 1.00 93.00 87 LYS A C 1
ATOM 699 O O . LYS A 1 87 ? 2.760 4.001 5.994 1.00 93.00 87 LYS A O 1
ATOM 704 N N . ILE A 1 88 ? 4.179 2.310 6.368 1.00 95.00 88 ILE A N 1
ATOM 705 C CA . ILE A 1 88 ? 3.218 1.524 7.152 1.00 95.00 88 ILE A CA 1
ATOM 706 C C . ILE A 1 88 ? 3.212 2.017 8.598 1.00 95.00 88 ILE A C 1
ATOM 708 O O . ILE A 1 88 ? 4.264 2.144 9.225 1.00 95.00 88 ILE A O 1
ATOM 712 N N . ILE A 1 89 ? 2.019 2.286 9.117 1.00 94.62 89 ILE A N 1
ATOM 713 C CA . ILE A 1 89 ? 1.803 2.673 10.512 1.00 94.62 89 ILE A CA 1
ATOM 714 C C . ILE A 1 89 ? 1.542 1.450 11.388 1.00 94.62 89 ILE A C 1
ATOM 716 O O . ILE A 1 89 ? 1.996 1.448 12.522 1.00 94.62 89 ILE A O 1
ATOM 720 N N . GLY A 1 90 ? 0.830 0.444 10.871 1.00 92.56 90 GLY A N 1
ATOM 721 C CA . GLY A 1 90 ? 0.544 -0.796 11.593 1.00 92.56 90 GLY A CA 1
ATOM 722 C C . GLY A 1 90 ? -0.802 -1.404 11.201 1.00 92.56 90 GLY A C 1
ATOM 723 O O . GLY A 1 90 ? -1.330 -1.134 10.118 1.00 92.56 90 GLY A O 1
ATOM 724 N N . ILE A 1 91 ? -1.364 -2.220 12.096 1.00 92.69 91 ILE A N 1
ATOM 725 C CA . ILE A 1 91 ? -2.701 -2.811 11.951 1.00 92.69 91 ILE A CA 1
ATOM 726 C C . ILE A 1 91 ? -3.642 -2.254 13.018 1.00 92.69 91 ILE A C 1
ATOM 728 O O . ILE A 1 91 ? -3.370 -2.355 14.217 1.00 92.69 91 ILE A O 1
ATOM 732 N N . GLU A 1 92 ? -4.793 -1.757 12.573 1.00 92.81 92 GLU A N 1
ATOM 733 C CA . GLU A 1 92 ? -5.836 -1.195 13.432 1.00 92.81 92 GLU A CA 1
ATOM 734 C C . GLU A 1 92 ? -7.169 -1.929 13.273 1.00 92.81 92 GLU A C 1
ATOM 736 O O . GLU A 1 92 ? -7.527 -2.394 12.190 1.00 92.81 92 GLU A O 1
ATOM 741 N N . GLU A 1 93 ? -7.928 -2.016 14.366 1.00 91.50 93 GLU A N 1
ATOM 742 C CA . GLU A 1 93 ? -9.314 -2.489 14.344 1.00 91.50 93 GLU A CA 1
ATOM 743 C C . GLU A 1 93 ? -10.265 -1.303 14.245 1.00 91.50 93 GLU A C 1
ATOM 745 O O . GLU A 1 93 ? -10.477 -0.573 15.218 1.00 91.50 93 GLU A O 1
ATOM 750 N N . LEU A 1 94 ? -10.883 -1.142 13.079 1.00 91.19 94 LEU A N 1
ATOM 751 C CA . LEU A 1 94 ? -11.805 -0.047 12.816 1.00 91.19 94 LEU A CA 1
ATOM 752 C C . LEU A 1 94 ? -13.251 -0.533 12.934 1.00 91.19 94 LEU A C 1
ATOM 754 O O . LEU A 1 94 ? -13.595 -1.642 12.517 1.00 91.19 94 LEU A O 1
ATOM 758 N N . LYS A 1 95 ? -14.111 0.296 13.531 1.00 89.00 95 LYS A N 1
ATOM 759 C CA . LYS A 1 95 ? -15.548 0.027 13.634 1.00 89.00 95 LYS A CA 1
ATOM 760 C C . LYS A 1 95 ? -16.248 0.580 12.400 1.00 89.00 95 LYS A C 1
ATOM 762 O O . LYS A 1 95 ? -16.201 1.779 12.158 1.00 89.00 95 LYS A O 1
ATOM 767 N N . LEU A 1 96 ? -16.963 -0.277 11.676 1.00 82.56 96 LEU A N 1
ATOM 768 C CA . LEU A 1 96 ? -17.715 0.132 10.481 1.00 82.56 96 LEU A CA 1
ATOM 769 C C . LEU A 1 96 ? -18.858 1.116 10.780 1.00 82.56 96 LEU A C 1
ATOM 771 O O . LEU A 1 96 ? -19.362 1.779 9.884 1.00 82.56 96 LEU A O 1
ATOM 775 N N . GLU A 1 97 ? -19.282 1.209 12.038 1.00 81.06 97 GLU A N 1
ATOM 776 C CA . GLU A 1 97 ? -20.365 2.095 12.481 1.00 81.06 97 GLU A CA 1
ATOM 777 C C . GLU A 1 97 ? -19.983 3.586 12.400 1.00 81.06 97 GLU A C 1
ATOM 779 O O . GLU A 1 97 ? -20.867 4.434 12.334 1.00 81.06 97 GLU A O 1
ATOM 784 N N . ASP A 1 98 ? -18.686 3.907 12.323 1.00 83.56 98 ASP A N 1
ATOM 785 C CA . ASP A 1 98 ? -18.168 5.280 12.221 1.00 83.56 98 ASP A CA 1
ATOM 786 C C . ASP A 1 98 ? -17.974 5.748 10.761 1.00 83.56 98 ASP A C 1
ATOM 788 O O . ASP A 1 98 ? -17.288 6.743 10.503 1.00 83.56 98 ASP A O 1
ATOM 792 N N . MET A 1 99 ? -18.553 5.021 9.798 1.00 89.12 99 MET A N 1
ATOM 793 C CA . MET A 1 99 ? -18.371 5.252 8.366 1.00 89.12 99 MET A CA 1
ATOM 794 C C . MET A 1 99 ? -19.011 6.552 7.890 1.00 89.12 99 MET A C 1
ATOM 796 O O . MET A 1 99 ? -20.206 6.796 8.062 1.00 89.12 99 MET A O 1
ATOM 800 N N . LYS A 1 100 ? -18.198 7.371 7.222 1.00 93.75 100 LYS A N 1
ATOM 801 C CA . LYS A 1 100 ? -18.615 8.603 6.555 1.00 93.75 100 LYS A CA 1
ATOM 802 C C . LYS A 1 100 ? -18.274 8.555 5.074 1.00 93.75 100 LYS A C 1
ATOM 804 O O . LYS A 1 100 ? -17.295 7.941 4.656 1.00 93.75 100 LYS A O 1
ATOM 809 N N . GLU A 1 101 ? -19.081 9.252 4.291 1.00 92.81 101 GLU A N 1
ATOM 810 C CA . GLU A 1 101 ? -18.824 9.472 2.872 1.00 92.81 101 GLU A CA 1
ATOM 811 C C . GLU A 1 101 ? -17.586 10.365 2.675 1.00 92.81 101 GLU A C 1
ATOM 813 O O . GLU A 1 101 ? -17.418 11.346 3.410 1.00 92.81 101 GLU A O 1
ATOM 818 N N . PRO A 1 102 ? -16.735 10.078 1.674 1.00 93.50 102 PRO A N 1
ATOM 819 C CA . PRO A 1 102 ? -15.650 10.973 1.314 1.00 93.50 102 PRO A CA 1
ATOM 820 C C . PRO A 1 102 ? -16.177 12.232 0.624 1.00 93.50 102 PRO A C 1
ATOM 822 O O . PRO A 1 102 ? -17.286 12.269 0.075 1.00 93.50 102 PRO A O 1
ATOM 825 N N . ASN A 1 103 ? -15.355 13.281 0.617 1.00 90.12 103 ASN A N 1
ATOM 826 C CA . ASN A 1 103 ? -15.666 14.487 -0.144 1.00 90.12 103 ASN A CA 1
ATOM 827 C C . ASN A 1 103 ? -15.641 14.207 -1.662 1.00 90.12 103 ASN A C 1
ATOM 829 O O . ASN A 1 103 ? -15.080 13.214 -2.127 1.00 90.12 103 ASN A O 1
ATOM 833 N N . VAL A 1 104 ? -16.250 15.096 -2.454 1.00 88.31 104 VAL A N 1
ATOM 834 C CA . VAL A 1 104 ? -16.417 14.903 -3.909 1.00 88.31 104 VAL A CA 1
ATOM 835 C C . VAL A 1 104 ? -15.081 14.673 -4.628 1.00 88.31 104 VAL A C 1
ATOM 837 O O . VAL A 1 104 ? -15.009 13.824 -5.511 1.00 88.31 104 VAL A O 1
ATOM 840 N N . SER A 1 105 ? -14.016 15.374 -4.230 1.00 85.56 105 SER A N 1
ATOM 841 C CA . SER A 1 105 ? -12.679 15.224 -4.823 1.00 85.56 105 SER A CA 1
ATOM 842 C C . SER A 1 105 ? -12.009 13.878 -4.522 1.00 85.56 105 SER A C 1
ATOM 844 O O . SER A 1 105 ? -11.183 13.407 -5.305 1.00 85.56 105 SER A O 1
ATOM 846 N N . GLU A 1 106 ? -12.358 13.252 -3.399 1.00 88.25 106 GLU A N 1
ATOM 847 C CA . GLU A 1 106 ? -11.754 12.006 -2.920 1.00 88.25 106 GLU A CA 1
ATOM 848 C C . GLU A 1 106 ? -12.551 10.767 -3.313 1.00 88.25 106 GLU A C 1
ATOM 850 O O . GLU A 1 106 ? -11.967 9.692 -3.411 1.00 88.25 106 GLU A O 1
ATOM 855 N N . LYS A 1 107 ? -13.847 10.910 -3.626 1.00 88.62 107 LYS A N 1
ATOM 856 C CA . LYS A 1 107 ? -14.728 9.808 -4.063 1.00 88.62 107 LYS A CA 1
ATOM 857 C C . LYS A 1 107 ? -14.180 8.973 -5.215 1.00 88.62 107 LYS A C 1
ATOM 859 O O . LYS A 1 107 ? -14.602 7.838 -5.392 1.00 88.62 107 LYS A O 1
ATOM 864 N N . ARG A 1 108 ? -13.253 9.525 -6.001 1.00 86.94 108 ARG A N 1
ATOM 865 C CA . ARG A 1 108 ? -12.582 8.777 -7.063 1.00 86.94 108 ARG A CA 1
ATOM 866 C C . ARG A 1 108 ? -11.685 7.664 -6.504 1.00 86.94 108 ARG A C 1
ATOM 868 O O . ARG A 1 108 ? -11.645 6.616 -7.107 1.00 86.94 108 ARG A O 1
ATOM 875 N N . PHE A 1 109 ? -11.032 7.818 -5.350 1.00 90.81 109 PHE A N 1
ATOM 876 C CA . PHE A 1 109 ? -10.074 6.823 -4.830 1.00 90.81 109 PHE A CA 1
ATOM 877 C C . PHE A 1 109 ? -10.257 6.459 -3.348 1.00 90.81 109 PHE A C 1
ATOM 879 O O . PHE A 1 109 ? -9.495 5.653 -2.817 1.00 90.81 109 PHE A O 1
ATOM 886 N N . VAL A 1 110 ? -11.240 7.041 -2.664 1.00 94.50 110 VAL A N 1
ATOM 887 C CA . VAL A 1 110 ? -11.585 6.741 -1.270 1.00 94.50 110 VAL A CA 1
ATOM 888 C C . VAL A 1 110 ? -12.980 6.124 -1.245 1.00 94.50 110 VAL A C 1
ATOM 890 O O . VAL A 1 110 ? -13.932 6.745 -1.713 1.00 94.50 110 VAL A O 1
ATOM 893 N N . LYS A 1 111 ? -13.103 4.913 -0.684 1.00 93.44 111 LYS A N 1
ATOM 894 C CA . LYS A 1 111 ? -14.386 4.216 -0.492 1.00 93.44 111 LYS A CA 1
ATOM 895 C C . LYS A 1 111 ? -15.217 4.908 0.584 1.00 93.44 111 LYS A C 1
ATOM 897 O O . LYS A 1 111 ? -16.400 5.160 0.397 1.00 93.44 111 LYS A O 1
ATOM 902 N N . ASN A 1 112 ? -14.594 5.179 1.727 1.00 94.44 112 ASN A N 1
ATOM 903 C CA . ASN A 1 112 ? -15.226 5.785 2.892 1.00 94.44 112 ASN A CA 1
ATOM 904 C C . ASN A 1 112 ? -14.174 6.334 3.868 1.00 94.44 112 ASN A C 1
ATOM 906 O O . ASN A 1 112 ? -12.972 6.148 3.678 1.00 94.44 112 ASN A O 1
ATOM 910 N N . ILE A 1 113 ? -14.632 7.029 4.903 1.00 94.31 113 ILE A N 1
ATOM 911 C CA . ILE A 1 113 ? -13.803 7.569 5.981 1.00 94.31 113 ILE A CA 1
ATOM 912 C C . ILE A 1 113 ? -14.233 6.918 7.299 1.00 94.31 113 ILE A C 1
ATOM 914 O O . ILE A 1 113 ? -15.413 6.964 7.645 1.00 94.31 113 ILE A O 1
ATOM 918 N N . LEU A 1 114 ? -13.276 6.364 8.048 1.00 92.69 114 LEU A N 1
ATOM 919 C CA . LEU A 1 114 ? -13.465 5.792 9.385 1.00 92.69 114 LEU A CA 1
ATOM 920 C C . LEU A 1 114 ? -12.602 6.560 10.390 1.00 92.69 114 LEU A C 1
ATOM 922 O O . LEU A 1 114 ? -11.386 6.384 10.454 1.00 92.69 114 LEU A O 1
ATOM 926 N N . GLY A 1 115 ? -13.220 7.444 11.176 1.00 88.94 115 GLY A N 1
ATOM 927 C CA . GLY A 1 115 ? -12.485 8.325 12.089 1.00 88.94 115 GLY A CA 1
ATOM 928 C C . GLY A 1 115 ? -11.526 9.256 11.335 1.00 88.94 115 GLY A C 1
ATOM 929 O O . GLY A 1 115 ? -11.972 10.102 10.562 1.00 88.94 115 GLY A O 1
ATOM 930 N N . SER A 1 116 ? -10.217 9.108 11.566 1.00 89.94 116 SER A N 1
ATOM 931 C CA . SER A 1 116 ? -9.152 9.834 10.853 1.00 89.94 116 SER A CA 1
ATOM 932 C C . SER A 1 116 ? -8.595 9.086 9.635 1.00 89.94 116 SER A C 1
ATOM 934 O O . SER A 1 116 ? -7.704 9.609 8.967 1.00 89.94 116 SER A O 1
ATOM 936 N N . TYR A 1 117 ? -9.076 7.871 9.361 1.00 94.56 117 TYR A N 1
ATOM 937 C CA . TYR A 1 117 ? -8.564 7.007 8.301 1.00 94.56 117 TYR A CA 1
ATOM 938 C C . TYR A 1 117 ? -9.420 7.113 7.042 1.00 94.56 117 TYR A C 1
ATOM 940 O O . TYR A 1 117 ? -10.643 6.968 7.094 1.00 94.56 117 TYR A O 1
ATOM 948 N N . LYS A 1 118 ? -8.773 7.315 5.894 1.00 95.50 118 LYS A N 1
ATOM 949 C CA . LYS A 1 118 ? -9.414 7.229 4.577 1.00 95.50 118 LYS A CA 1
ATOM 950 C C . LYS A 1 118 ? -9.250 5.819 4.019 1.00 95.50 118 LYS A C 1
ATOM 952 O O . LYS A 1 118 ? -8.126 5.362 3.816 1.00 95.50 118 LYS A O 1
ATOM 957 N N . ILE A 1 119 ? -10.356 5.128 3.765 1.00 95.38 119 ILE A N 1
ATOM 958 C CA . ILE A 1 119 ? -10.331 3.766 3.230 1.00 95.38 119 ILE A CA 1
ATOM 959 C C . ILE A 1 119 ? -10.128 3.827 1.719 1.00 95.38 119 ILE A C 1
ATOM 961 O O . ILE A 1 119 ? -10.979 4.354 1.004 1.00 95.38 119 ILE A O 1
ATOM 965 N N . VAL A 1 120 ? -8.996 3.321 1.232 1.00 94.69 120 VAL A N 1
ATOM 966 C CA . VAL A 1 120 ? -8.599 3.450 -0.181 1.00 94.69 120 VAL A CA 1
ATOM 967 C C . VAL A 1 120 ? -9.377 2.476 -1.066 1.00 94.69 120 VAL A C 1
ATOM 969 O O . VAL A 1 120 ? -9.590 1.318 -0.710 1.00 94.69 120 VAL A O 1
ATOM 972 N N . ASP A 1 121 ? -9.765 2.934 -2.256 1.00 93.75 121 ASP A N 1
ATOM 973 C CA . ASP A 1 121 ? -10.193 2.077 -3.357 1.00 93.75 121 ASP A CA 1
ATOM 974 C C . ASP A 1 121 ? -9.057 1.841 -4.350 1.00 93.75 121 ASP A C 1
ATOM 976 O O . ASP A 1 121 ? -8.957 2.485 -5.395 1.00 93.75 121 ASP A O 1
ATOM 980 N N . PHE A 1 122 ? -8.200 0.868 -4.047 1.00 92.12 122 PHE A N 1
ATOM 981 C CA . PHE A 1 122 ? -7.123 0.497 -4.960 1.00 92.12 122 PHE A CA 1
ATOM 982 C C . PHE A 1 122 ? -7.628 -0.063 -6.296 1.00 92.12 122 PHE A C 1
ATOM 984 O O . PHE A 1 122 ? -6.950 0.050 -7.320 1.00 92.12 122 PHE A O 1
ATOM 991 N N . GLY A 1 123 ? -8.851 -0.604 -6.321 1.00 91.44 123 GLY A N 1
ATOM 992 C CA . GLY A 1 123 ? -9.493 -1.060 -7.548 1.00 91.44 123 GLY A CA 1
ATOM 993 C C . GLY A 1 123 ? -9.734 0.072 -8.550 1.00 91.44 123 GLY A C 1
ATOM 994 O O . GLY A 1 123 ? -9.786 -0.195 -9.756 1.00 91.44 123 GLY A O 1
ATOM 995 N N . HIS A 1 124 ? -9.829 1.322 -8.087 1.00 92.19 124 HIS A N 1
ATOM 996 C CA . HIS A 1 124 ? -9.977 2.489 -8.952 1.00 92.19 124 HIS A CA 1
ATOM 997 C C . HIS A 1 124 ? -8.743 2.747 -9.827 1.00 92.19 124 HIS A C 1
ATOM 999 O O . HIS A 1 124 ? -8.874 3.116 -10.996 1.00 92.19 124 HIS A O 1
ATOM 1005 N N . PHE A 1 125 ? -7.545 2.498 -9.294 1.00 93.06 125 PHE A N 1
ATOM 1006 C CA . PHE A 1 125 ? -6.291 2.675 -10.032 1.00 93.06 125 PHE A CA 1
ATOM 1007 C C . PHE A 1 125 ? -6.043 1.576 -11.067 1.00 93.06 125 PHE A C 1
ATOM 1009 O O . PHE A 1 125 ? -5.152 1.720 -11.896 1.00 93.06 125 PHE A O 1
ATOM 1016 N N . ILE A 1 126 ? -6.826 0.492 -11.053 1.00 93.31 126 ILE A N 1
ATOM 1017 C CA . ILE A 1 126 ? -6.823 -0.556 -12.081 1.00 93.31 126 ILE A CA 1
ATOM 1018 C C . ILE A 1 126 ? -7.971 -0.254 -13.053 1.00 93.31 126 ILE A C 1
ATOM 1020 O O . ILE A 1 126 ? -9.094 -0.750 -12.899 1.00 93.31 126 ILE A O 1
ATOM 1024 N N . ASN A 1 127 ? -7.706 0.605 -14.034 1.00 92.56 127 ASN A N 1
ATOM 1025 C CA . ASN A 1 127 ? -8.697 1.141 -14.968 1.00 92.56 127 ASN A CA 1
ATOM 1026 C C . ASN A 1 127 ? -8.221 1.006 -16.426 1.00 92.56 127 ASN A C 1
ATOM 1028 O O . ASN A 1 127 ? -7.229 0.334 -16.696 1.00 92.56 127 ASN A O 1
ATOM 1032 N N . ALA A 1 128 ? -8.954 1.585 -17.379 1.00 92.31 128 ALA A N 1
ATOM 1033 C CA . ALA A 1 128 ? -8.657 1.439 -18.805 1.00 92.31 128 ALA A CA 1
ATOM 1034 C C . ALA A 1 128 ? -7.259 1.952 -19.204 1.00 92.31 128 ALA A C 1
ATOM 1036 O O . ALA A 1 128 ? -6.668 1.397 -20.130 1.00 92.31 128 ALA A O 1
ATOM 1037 N N . ASP A 1 129 ? -6.718 2.937 -18.485 1.00 90.56 129 ASP A N 1
ATOM 1038 C CA . ASP A 1 129 ? -5.431 3.561 -18.800 1.00 90.56 129 ASP A CA 1
ATOM 1039 C C . ASP A 1 129 ? -4.257 2.755 -18.231 1.00 90.56 129 ASP A C 1
ATOM 1041 O O . ASP A 1 129 ? -3.245 2.539 -18.902 1.00 90.56 129 ASP A O 1
ATOM 1045 N N . THR A 1 130 ? -4.399 2.245 -17.005 1.00 93.06 130 THR A N 1
ATOM 1046 C CA . THR A 1 130 ? -3.335 1.494 -16.320 1.00 93.06 130 THR A CA 1
ATOM 1047 C C . THR A 1 130 ? -3.339 0.006 -16.653 1.00 93.06 130 THR A C 1
ATOM 1049 O O . THR A 1 130 ? -2.283 -0.627 -16.664 1.00 93.06 130 THR A O 1
ATOM 1052 N N . LEU A 1 131 ? -4.496 -0.582 -16.970 1.00 94.19 131 LEU A N 1
ATOM 1053 C CA . LEU A 1 131 ? -4.626 -2.020 -17.212 1.00 94.19 131 LEU A CA 1
ATOM 1054 C C . LEU A 1 131 ? -3.719 -2.545 -18.342 1.00 94.19 131 LEU A C 1
ATOM 1056 O O . LEU A 1 131 ? -3.098 -3.593 -18.139 1.00 94.19 131 LEU A O 1
ATOM 1060 N N . PRO A 1 132 ? -3.580 -1.873 -19.504 1.00 92.94 132 PRO A N 1
ATOM 1061 C CA . PRO A 1 132 ? -2.644 -2.306 -20.542 1.00 92.94 132 PRO A CA 1
ATOM 1062 C C . PRO A 1 132 ? -1.189 -2.305 -20.058 1.00 92.94 132 PRO A C 1
ATOM 1064 O O . PRO A 1 132 ? -0.430 -3.216 -20.388 1.00 92.94 132 PRO A O 1
ATOM 1067 N N . LEU A 1 133 ? -0.812 -1.317 -19.239 1.00 91.94 133 LEU A N 1
ATOM 1068 C CA . LEU A 1 133 ? 0.531 -1.199 -18.668 1.00 91.94 133 LEU A CA 1
ATOM 1069 C C . LEU A 1 133 ? 0.812 -2.337 -17.689 1.00 91.94 133 LEU A C 1
ATOM 1071 O O . LEU A 1 133 ? 1.845 -2.992 -17.790 1.00 91.94 133 LEU A O 1
ATOM 1075 N N . ILE A 1 134 ? -0.143 -2.618 -16.798 1.00 93.94 134 ILE A N 1
ATOM 1076 C CA . ILE A 1 134 ? -0.058 -3.706 -15.816 1.00 93.94 134 ILE A CA 1
ATOM 1077 C C . ILE A 1 134 ? 0.100 -5.048 -16.539 1.00 93.94 134 ILE A C 1
ATOM 1079 O O . ILE A 1 134 ? 0.977 -5.833 -16.190 1.00 93.94 134 ILE A O 1
ATOM 1083 N N . LYS A 1 135 ? -0.709 -5.309 -17.576 1.00 93.00 135 LYS A N 1
ATOM 1084 C CA . LYS A 1 135 ? -0.619 -6.553 -18.359 1.00 93.00 135 LYS A CA 1
ATOM 1085 C C . LYS A 1 135 ? 0.744 -6.708 -19.026 1.00 93.00 135 LYS A C 1
ATOM 1087 O O . LYS A 1 135 ? 1.369 -7.749 -18.867 1.00 93.00 135 LYS A O 1
ATOM 1092 N N . LYS A 1 136 ? 1.229 -5.655 -19.690 1.00 91.00 136 LYS A N 1
ATOM 1093 C CA . LYS A 1 136 ? 2.556 -5.653 -20.317 1.00 91.00 136 LYS A CA 1
ATOM 1094 C C . LYS A 1 136 ? 3.670 -5.878 -19.291 1.00 91.00 136 LYS A C 1
ATOM 1096 O O . LYS A 1 136 ? 4.599 -6.629 -19.554 1.00 91.00 136 LYS A O 1
ATOM 1101 N N . ALA A 1 137 ? 3.579 -5.251 -18.120 1.00 90.19 137 ALA A N 1
ATOM 1102 C CA . ALA A 1 137 ? 4.556 -5.407 -17.047 1.00 90.19 137 ALA A CA 1
ATOM 1103 C C . ALA A 1 137 ? 4.651 -6.852 -16.532 1.00 90.19 137 ALA A C 1
ATOM 1105 O O . ALA A 1 137 ? 5.749 -7.341 -16.281 1.00 90.19 137 ALA A O 1
ATOM 1106 N N . LEU A 1 138 ? 3.518 -7.550 -16.416 1.00 89.25 138 LEU A N 1
ATOM 1107 C CA . LEU A 1 138 ? 3.469 -8.946 -15.966 1.00 89.25 138 LEU A CA 1
ATOM 1108 C C . LEU A 1 138 ? 4.136 -9.932 -16.945 1.00 89.25 138 LEU A 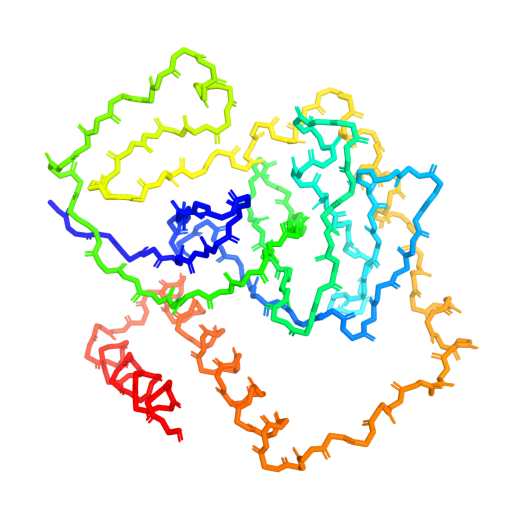C 1
ATOM 1110 O O . LEU A 1 138 ? 4.480 -11.040 -16.539 1.00 89.25 138 LEU A O 1
ATOM 1114 N N . GLU A 1 139 ? 4.334 -9.544 -18.208 1.00 88.50 139 GLU A N 1
ATOM 1115 C CA . GLU A 1 139 ? 5.033 -10.342 -19.228 1.00 88.50 139 GLU A CA 1
ATOM 1116 C C . GLU A 1 139 ? 6.562 -10.159 -19.189 1.00 88.50 139 GLU A C 1
ATOM 1118 O O . GLU A 1 139 ? 7.302 -10.945 -19.781 1.00 88.50 139 GLU A O 1
ATOM 1123 N N . ILE A 1 140 ? 7.057 -9.133 -18.490 1.00 84.44 140 ILE A N 1
ATOM 1124 C CA . ILE A 1 140 ? 8.490 -8.840 -18.369 1.00 84.44 140 ILE A CA 1
ATOM 1125 C C . ILE A 1 140 ? 9.118 -9.806 -17.359 1.00 84.44 140 ILE A C 1
ATOM 1127 O O . ILE A 1 140 ? 8.497 -10.156 -16.358 1.00 84.44 140 ILE A O 1
ATOM 1131 N N . ASN A 1 141 ? 10.377 -10.198 -17.565 1.00 80.25 141 ASN A N 1
ATOM 1132 C CA . ASN A 1 141 ? 11.174 -10.893 -16.553 1.00 80.25 141 ASN A CA 1
ATOM 1133 C C . ASN A 1 141 ? 12.163 -9.914 -15.902 1.00 80.25 141 ASN A C 1
ATOM 1135 O O . ASN A 1 141 ? 13.273 -9.726 -16.397 1.00 80.25 141 ASN A O 1
ATOM 1139 N N . VAL A 1 142 ? 11.749 -9.273 -14.804 1.00 77.88 142 VAL A N 1
ATOM 1140 C CA . VAL A 1 142 ? 12.560 -8.255 -14.117 1.00 77.88 142 VAL A CA 1
ATOM 1141 C C . VAL A 1 142 ? 13.768 -8.853 -13.388 1.00 77.88 142 VAL A C 1
ATOM 1143 O O . VAL A 1 142 ? 14.744 -8.148 -13.156 1.00 77.88 142 VAL A O 1
ATOM 1146 N N . SER A 1 143 ? 13.746 -10.155 -13.084 1.00 69.81 143 SER A N 1
ATOM 1147 C CA . SER A 1 143 ? 14.864 -10.867 -12.445 1.00 69.81 143 SER A CA 1
ATOM 1148 C C . SER A 1 143 ? 16.157 -10.725 -13.256 1.00 69.81 143 SER A C 1
ATOM 1150 O O . SER A 1 143 ? 17.205 -10.457 -12.693 1.00 69.81 143 SER A O 1
ATOM 1152 N N . VAL A 1 144 ? 16.057 -10.768 -14.590 1.00 61.94 144 VAL A N 1
ATOM 1153 C CA . VAL A 1 144 ? 17.205 -10.610 -15.505 1.00 61.94 144 VAL A CA 1
ATOM 1154 C C . VAL A 1 144 ? 17.831 -9.210 -15.421 1.00 61.94 144 VAL A C 1
ATOM 1156 O O . VAL A 1 144 ? 19.015 -9.051 -15.694 1.00 61.94 144 VAL A O 1
ATOM 1159 N N . VAL A 1 145 ? 17.041 -8.194 -15.059 1.00 64.50 145 VAL A N 1
ATOM 1160 C CA . VAL A 1 145 ? 17.504 -6.803 -14.924 1.00 64.50 145 VAL A CA 1
ATOM 1161 C C . VAL A 1 145 ? 18.129 -6.575 -13.547 1.00 64.50 145 VAL A C 1
ATOM 1163 O O . VAL A 1 145 ? 19.167 -5.931 -13.448 1.00 64.50 145 VAL A O 1
ATOM 1166 N N . LEU A 1 146 ? 17.521 -7.133 -12.497 1.00 61.19 146 LEU A N 1
ATOM 1167 C CA . LEU A 1 146 ? 17.987 -6.996 -11.114 1.00 61.19 146 LEU A CA 1
ATOM 1168 C C . LEU A 1 146 ? 19.275 -7.781 -10.833 1.00 61.19 146 LEU A C 1
ATOM 1170 O O . LEU A 1 146 ? 20.091 -7.321 -10.042 1.00 61.19 146 LEU A O 1
ATOM 1174 N N . ASP A 1 147 ? 19.501 -8.907 -11.517 1.00 56.38 147 ASP A N 1
ATOM 1175 C CA . ASP A 1 147 ? 20.747 -9.682 -11.404 1.00 56.38 147 ASP A CA 1
ATOM 1176 C C . ASP A 1 147 ? 21.986 -8.893 -11.902 1.00 56.38 147 ASP A C 1
ATOM 1178 O O . ASP A 1 147 ? 23.120 -9.278 -11.620 1.00 56.38 147 ASP A O 1
ATOM 1182 N N . GLY A 1 148 ? 21.787 -7.789 -12.641 1.00 48.81 148 GLY A N 1
ATOM 1183 C CA . GLY A 1 148 ? 22.851 -6.919 -13.157 1.00 48.81 148 GLY A CA 1
ATOM 1184 C C . GLY A 1 148 ? 23.232 -5.731 -12.264 1.00 48.81 148 GLY A C 1
ATOM 1185 O O . GLY A 1 148 ? 24.238 -5.078 -12.542 1.00 48.81 148 GLY A O 1
ATOM 1186 N N . GLU A 1 149 ? 22.470 -5.445 -11.205 1.00 45.12 149 GLU A N 1
ATOM 1187 C CA . GLU A 1 149 ? 22.715 -4.328 -10.283 1.00 45.12 149 GLU A CA 1
ATOM 1188 C C . GLU A 1 149 ? 22.794 -4.837 -8.838 1.00 45.12 149 GLU A C 1
ATOM 1190 O O . GLU A 1 149 ? 21.833 -4.764 -8.074 1.00 45.12 149 GLU A O 1
ATOM 1195 N N . GLU A 1 150 ? 23.965 -5.333 -8.431 1.00 42.09 150 GLU A N 1
ATOM 1196 C CA . GLU A 1 150 ? 24.264 -5.505 -7.011 1.00 42.09 150 GLU A CA 1
ATOM 1197 C C . GLU A 1 150 ? 25.067 -4.306 -6.477 1.00 42.09 150 GLU A C 1
ATOM 1199 O O . GLU A 1 150 ? 26.027 -3.844 -7.093 1.00 42.09 150 GLU A O 1
ATOM 1204 N N . MET A 1 151 ? 24.688 -3.878 -5.268 1.00 40.72 151 MET A N 1
ATOM 1205 C CA . MET A 1 151 ? 25.392 -2.987 -4.333 1.00 40.72 151 MET A CA 1
ATOM 1206 C C . MET A 1 151 ? 25.105 -1.478 -4.386 1.00 40.72 151 MET A C 1
ATOM 1208 O O . MET A 1 151 ? 25.909 -0.682 -4.856 1.00 40.72 151 MET A O 1
ATOM 1212 N N . LEU A 1 152 ? 24.091 -1.066 -3.619 1.00 35.19 152 LEU A N 1
ATOM 1213 C CA . LEU A 1 152 ? 24.261 0.015 -2.638 1.00 35.19 152 LEU A CA 1
ATOM 1214 C C . LEU A 1 152 ? 23.628 -0.399 -1.305 1.00 35.19 152 LEU A C 1
ATOM 1216 O O . LEU A 1 152 ? 22.609 0.132 -0.868 1.00 35.19 152 LEU A O 1
ATOM 1220 N N . SER A 1 153 ? 24.268 -1.353 -0.628 1.00 43.81 153 SER A N 1
ATOM 1221 C CA . SER A 1 153 ? 24.054 -1.534 0.807 1.00 43.81 153 SER A CA 1
ATOM 1222 C C . SER A 1 153 ? 24.640 -0.312 1.509 1.00 43.81 153 SER A C 1
ATOM 1224 O O . SER A 1 153 ? 25.836 -0.263 1.805 1.00 43.81 153 SER A O 1
ATOM 1226 N N . GLN A 1 154 ? 23.811 0.706 1.757 1.00 49.53 154 GLN A N 1
ATOM 1227 C CA . GLN A 1 154 ? 24.176 1.736 2.720 1.00 49.53 154 GLN A CA 1
ATOM 1228 C C . GLN A 1 154 ? 24.524 1.049 4.043 1.00 49.53 154 GLN A C 1
ATOM 1230 O O . GLN A 1 154 ? 23.921 0.053 4.432 1.00 49.53 154 GLN A O 1
ATOM 1235 N N . ARG A 1 155 ? 25.554 1.549 4.713 1.00 42.31 155 ARG A N 1
ATOM 1236 C CA . ARG A 1 155 ? 25.998 1.027 5.999 1.00 42.31 155 ARG A CA 1
ATOM 1237 C C . ARG A 1 155 ? 25.004 1.489 7.059 1.00 42.31 155 ARG A C 1
ATOM 1239 O O . ARG A 1 155 ? 25.135 2.573 7.620 1.00 42.31 155 ARG A O 1
ATOM 1246 N N . TRP A 1 156 ? 23.958 0.701 7.233 1.00 56.16 156 TRP A N 1
ATOM 1247 C CA . TRP A 1 156 ? 22.947 0.899 8.255 1.00 56.16 156 TRP A CA 1
ATOM 1248 C C . TRP A 1 156 ? 23.412 0.330 9.584 1.00 56.16 156 TRP A C 1
ATOM 1250 O O . TRP A 1 156 ? 24.279 -0.543 9.629 1.00 56.16 156 TRP A O 1
ATOM 1260 N N . ASN A 1 157 ? 22.827 0.813 10.674 1.00 72.44 157 ASN A N 1
ATOM 1261 C CA . ASN A 1 157 ? 22.961 0.133 11.948 1.00 72.44 157 ASN A CA 1
ATOM 1262 C C . ASN A 1 157 ? 22.317 -1.255 11.813 1.00 72.44 157 ASN A C 1
ATOM 1264 O O . ASN A 1 157 ? 21.112 -1.350 11.584 1.00 72.44 157 ASN A O 1
ATOM 1268 N N . GLU A 1 158 ? 23.112 -2.319 11.946 1.00 75.00 158 GLU A N 1
ATOM 1269 C CA . GLU A 1 158 ? 22.663 -3.717 11.830 1.00 75.00 158 GLU A CA 1
ATOM 1270 C C . GLU A 1 158 ? 21.436 -3.998 12.710 1.00 75.00 158 GLU A C 1
ATOM 1272 O O . GLU A 1 158 ? 20.527 -4.722 12.309 1.00 75.00 158 GLU A O 1
ATOM 1277 N N . ARG A 1 159 ? 21.358 -3.350 13.879 1.00 79.94 159 ARG A N 1
ATOM 1278 C CA . ARG A 1 159 ? 20.209 -3.460 14.780 1.00 79.94 159 ARG A CA 1
ATOM 1279 C C . ARG A 1 159 ? 18.940 -2.827 14.207 1.00 79.94 159 ARG A C 1
ATOM 1281 O O . ARG A 1 159 ? 17.867 -3.391 14.381 1.00 79.94 159 ARG A O 1
ATOM 1288 N N . GLU A 1 160 ? 19.035 -1.659 13.576 1.00 79.88 160 GLU A N 1
ATOM 1289 C CA . GLU A 1 160 ? 17.861 -0.986 12.999 1.00 79.88 160 GLU A CA 1
ATOM 1290 C C . GLU A 1 160 ? 17.326 -1.766 11.799 1.00 79.88 160 GLU A C 1
ATOM 1292 O O . GLU A 1 160 ? 16.123 -1.995 11.725 1.00 79.88 160 GLU A O 1
ATOM 1297 N N . ALA A 1 161 ? 18.217 -2.257 10.932 1.00 80.56 161 ALA A N 1
ATOM 1298 C CA . ALA A 1 161 ? 17.840 -3.100 9.799 1.00 80.56 161 ALA A CA 1
ATOM 1299 C C . ALA A 1 161 ? 17.138 -4.390 10.259 1.00 80.56 161 ALA A C 1
ATOM 1301 O O . ALA A 1 161 ? 16.065 -4.719 9.762 1.00 80.56 161 ALA A O 1
ATOM 1302 N N . MET A 1 162 ? 17.688 -5.068 11.275 1.00 83.62 162 MET A N 1
ATO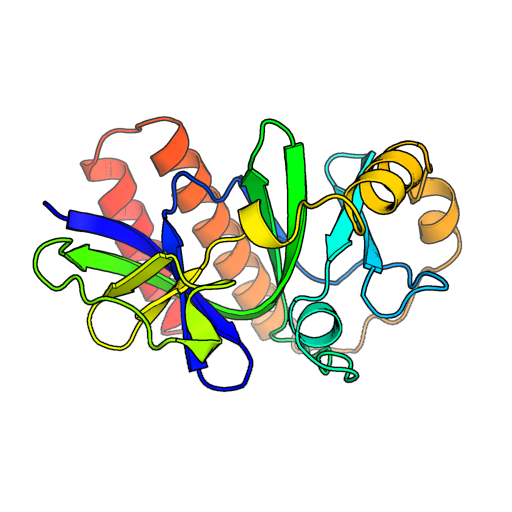M 1303 C CA . MET A 1 162 ? 17.078 -6.270 11.853 1.00 83.62 162 MET A CA 1
ATOM 1304 C C . MET A 1 162 ? 15.700 -5.985 12.472 1.00 83.62 162 MET A C 1
ATOM 1306 O O . MET A 1 162 ? 14.783 -6.796 12.360 1.00 83.62 162 MET A O 1
ATOM 1310 N N . LEU A 1 163 ? 15.533 -4.834 13.134 1.00 86.25 163 LEU A N 1
ATOM 1311 C CA . LEU A 1 163 ? 14.239 -4.437 13.692 1.00 86.25 163 LEU A CA 1
ATOM 1312 C C . LEU A 1 163 ? 13.216 -4.126 12.596 1.00 86.25 163 LEU A C 1
ATOM 1314 O O . LEU A 1 163 ? 12.056 -4.499 12.746 1.00 86.25 163 LEU A O 1
ATOM 1318 N N . GLU A 1 164 ? 13.612 -3.456 11.513 1.00 85.06 164 GLU A N 1
ATOM 1319 C CA . GLU A 1 164 ? 12.727 -3.201 10.370 1.00 85.06 164 GLU A CA 1
ATOM 1320 C C . GLU A 1 164 ? 12.306 -4.502 9.674 1.00 85.06 164 GLU A C 1
ATOM 1322 O O . GLU A 1 164 ? 11.116 -4.689 9.412 1.00 85.06 164 GLU A O 1
ATOM 1327 N N . GLU A 1 165 ? 13.243 -5.431 9.473 1.00 87.19 165 GLU A N 1
ATOM 1328 C CA . GLU A 1 165 ? 12.969 -6.757 8.912 1.00 87.19 165 GLU A CA 1
ATOM 1329 C C . GLU A 1 165 ? 11.970 -7.535 9.782 1.00 87.19 165 GLU A C 1
ATOM 1331 O O . GLU A 1 165 ? 10.948 -8.015 9.288 1.00 87.19 165 GLU A O 1
ATOM 1336 N N . LEU A 1 166 ? 12.185 -7.559 11.102 1.00 89.00 166 LEU A N 1
ATOM 1337 C CA . LEU A 1 166 ? 11.283 -8.222 12.046 1.00 89.00 166 LEU A CA 1
ATOM 1338 C C . LEU A 1 166 ? 9.886 -7.567 12.087 1.00 89.00 166 LEU A C 1
ATOM 1340 O O . LEU A 1 166 ? 8.864 -8.256 12.209 1.00 89.00 166 LEU A O 1
ATOM 1344 N N . LYS A 1 167 ? 9.807 -6.231 11.973 1.00 90.44 167 LYS A N 1
ATOM 1345 C CA . LYS A 1 167 ? 8.525 -5.506 11.861 1.00 90.44 167 LYS A CA 1
ATOM 1346 C C . LYS A 1 167 ? 7.777 -5.922 10.598 1.00 90.44 167 LYS A C 1
ATOM 1348 O O . LYS A 1 167 ? 6.580 -6.200 10.674 1.00 90.44 167 LYS A O 1
ATOM 1353 N N . LEU A 1 168 ? 8.471 -6.004 9.465 1.00 91.00 168 LEU A N 1
ATOM 1354 C CA . LEU A 1 168 ? 7.866 -6.389 8.194 1.00 91.00 168 LEU A CA 1
ATOM 1355 C C . LEU A 1 168 ? 7.418 -7.857 8.189 1.00 91.00 168 LEU A C 1
ATOM 1357 O O . LEU A 1 168 ? 6.303 -8.158 7.761 1.00 91.00 168 LEU A O 1
ATOM 1361 N N . GLU A 1 169 ? 8.243 -8.767 8.710 1.00 91.38 169 GLU A N 1
ATOM 1362 C CA . GLU A 1 169 ? 7.912 -10.192 8.795 1.00 91.38 169 GLU A CA 1
ATOM 1363 C C . GLU A 1 169 ? 6.699 -10.431 9.703 1.00 91.38 169 GLU A C 1
ATOM 1365 O O . GLU A 1 169 ? 5.750 -11.118 9.315 1.00 91.38 169 GLU A O 1
ATOM 1370 N N . SER A 1 170 ? 6.674 -9.801 10.883 1.00 92.50 170 SER A N 1
ATOM 1371 C CA . SER A 1 170 ? 5.531 -9.910 11.799 1.00 92.50 170 SER A CA 1
ATOM 1372 C C . SER A 1 170 ? 4.243 -9.328 11.205 1.00 92.50 170 SER A C 1
ATOM 1374 O O . SER A 1 170 ? 3.176 -9.926 11.366 1.00 92.50 170 SER A O 1
ATOM 1376 N N . LEU A 1 171 ? 4.330 -8.213 10.471 1.00 93.19 171 LEU A N 1
ATOM 1377 C CA . LEU A 1 171 ? 3.200 -7.643 9.738 1.00 93.19 171 LEU A CA 1
ATOM 1378 C C . LEU A 1 171 ? 2.672 -8.622 8.680 1.00 93.19 171 LEU A C 1
ATOM 1380 O O . LEU A 1 171 ? 1.476 -8.908 8.643 1.00 93.19 171 LEU A O 1
ATOM 1384 N N . ASN A 1 172 ? 3.553 -9.176 7.845 1.00 94.62 172 ASN A N 1
ATOM 1385 C CA . ASN A 1 172 ? 3.166 -10.124 6.799 1.00 94.62 172 ASN A CA 1
ATOM 1386 C C . ASN A 1 172 ? 2.576 -11.418 7.368 1.00 94.62 172 ASN A C 1
ATOM 1388 O O . ASN A 1 172 ? 1.616 -11.955 6.810 1.00 94.62 172 ASN A O 1
ATOM 1392 N N . PHE A 1 173 ? 3.073 -11.882 8.516 1.00 91.25 173 PHE A N 1
ATOM 1393 C CA . PHE A 1 173 ? 2.471 -13.007 9.225 1.00 91.25 173 PHE A CA 1
ATOM 1394 C C . PHE A 1 173 ? 1.026 -12.712 9.649 1.00 91.25 173 PHE A C 1
ATOM 1396 O O . PHE A 1 173 ? 0.148 -13.568 9.514 1.00 91.25 173 PHE A O 1
ATOM 1403 N N . LEU A 1 174 ? 0.757 -11.500 10.145 1.00 91.56 174 LEU A N 1
ATOM 1404 C CA . LEU A 1 174 ? -0.585 -11.079 10.549 1.00 91.56 174 LEU A CA 1
ATOM 1405 C C . LEU A 1 174 ? -1.548 -10.994 9.363 1.00 91.56 174 LEU A C 1
ATOM 1407 O O . LEU A 1 174 ? -2.687 -11.455 9.473 1.00 91.56 174 LEU A O 1
ATOM 1411 N N . ILE A 1 175 ? -1.079 -10.468 8.229 1.00 92.12 175 ILE A N 1
ATOM 1412 C CA . ILE A 1 175 ? -1.836 -10.438 6.971 1.00 92.12 175 ILE A CA 1
ATOM 1413 C C . ILE A 1 175 ? -2.216 -11.863 6.558 1.00 92.12 175 ILE A C 1
ATOM 1415 O O . ILE A 1 175 ? -3.396 -12.167 6.373 1.00 92.12 175 ILE A O 1
ATOM 1419 N N . GLU A 1 176 ? -1.236 -12.767 6.483 1.00 90.44 176 GLU A N 1
ATOM 1420 C CA . GLU A 1 176 ? -1.464 -14.152 6.065 1.00 90.44 176 GLU A CA 1
ATOM 1421 C C . GLU A 1 176 ? -2.389 -14.904 7.033 1.00 90.44 176 GLU A C 1
ATOM 1423 O O . GLU A 1 176 ? -3.285 -15.638 6.606 1.00 90.44 176 GLU A O 1
ATOM 1428 N N . SER A 1 177 ? -2.222 -14.684 8.339 1.00 89.06 177 SER A N 1
ATOM 1429 C CA . SER A 1 177 ? -3.066 -15.298 9.368 1.00 89.06 177 SER A CA 1
ATOM 1430 C C . SER A 1 177 ? -4.524 -14.869 9.240 1.00 89.06 177 SER A C 1
ATOM 1432 O O . SER A 1 177 ? -5.424 -15.707 9.334 1.00 89.06 177 SER A O 1
ATOM 1434 N N . ASN A 1 178 ? -4.761 -13.582 8.964 1.00 86.75 178 ASN A N 1
ATOM 1435 C CA . ASN A 1 178 ? -6.106 -13.065 8.746 1.00 86.75 178 ASN A CA 1
ATOM 1436 C C . ASN A 1 178 ? -6.742 -13.672 7.485 1.00 86.75 178 ASN A C 1
ATOM 1438 O O . ASN A 1 178 ? -7.860 -14.185 7.533 1.00 86.75 178 ASN A O 1
ATOM 1442 N N . ARG A 1 179 ? -5.997 -13.720 6.373 1.00 85.25 179 ARG A N 1
ATOM 1443 C CA . ARG A 1 179 ? -6.475 -14.308 5.109 1.00 85.25 179 ARG A CA 1
ATOM 1444 C C . ARG A 1 179 ? -6.813 -15.792 5.229 1.00 85.25 179 ARG A C 1
ATOM 1446 O O . ARG A 1 179 ? -7.804 -16.243 4.655 1.00 85.25 179 ARG A O 1
ATOM 1453 N N . ARG A 1 180 ? -6.015 -16.551 5.986 1.00 86.38 180 ARG A N 1
ATOM 1454 C CA . ARG A 1 180 ? -6.257 -17.977 6.262 1.00 86.38 180 ARG A CA 1
ATOM 1455 C C . ARG A 1 180 ? -7.352 -18.225 7.299 1.00 86.38 180 ARG A C 1
ATOM 1457 O O . ARG A 1 180 ? -7.675 -19.387 7.532 1.00 86.38 180 ARG A O 1
ATOM 1464 N N . LYS A 1 181 ? -7.927 -17.170 7.894 1.00 83.69 181 LYS A N 1
ATOM 1465 C CA . LYS A 1 181 ? -8.901 -17.256 8.993 1.00 83.69 181 LYS A CA 1
ATOM 1466 C C . LYS A 1 181 ? -8.384 -18.141 10.132 1.00 83.69 181 LYS A C 1
ATOM 1468 O O . LYS A 1 181 ? -9.099 -19.012 10.623 1.00 83.69 181 LYS A O 1
ATOM 1473 N N . ILE A 1 182 ? -7.109 -17.957 10.487 1.00 84.75 182 ILE A N 1
ATOM 1474 C CA . ILE A 1 182 ? -6.513 -18.610 11.658 1.00 84.75 182 ILE A CA 1
ATOM 1475 C C . ILE A 1 182 ? -7.277 -18.158 12.908 1.00 84.75 182 ILE A C 1
ATOM 1477 O O . ILE A 1 182 ? -7.833 -17.064 12.934 1.00 84.75 182 ILE A O 1
ATOM 1481 N N . ASP A 1 183 ? -7.317 -19.016 13.923 1.00 82.25 183 ASP A N 1
ATOM 1482 C CA . ASP A 1 183 ? -7.993 -18.760 15.193 1.00 82.25 183 ASP A CA 1
ATOM 1483 C C . ASP A 1 183 ? -7.598 -17.404 15.821 1.00 82.25 183 ASP A C 1
ATOM 1485 O O . ASP A 1 183 ? -6.417 -17.036 15.872 1.00 82.25 183 ASP A O 1
ATOM 1489 N N . ASP A 1 184 ? -8.606 -16.667 16.304 1.00 81.00 184 ASP A N 1
ATOM 1490 C CA . ASP A 1 184 ? -8.468 -15.295 16.805 1.00 81.00 184 ASP A CA 1
ATOM 1491 C C . ASP A 1 184 ? -7.468 -15.180 17.964 1.00 81.00 184 ASP A C 1
ATOM 1493 O O . ASP A 1 184 ? -6.744 -14.186 18.045 1.00 81.00 184 ASP A O 1
ATOM 1497 N N . PHE A 1 185 ? -7.340 -16.209 18.815 1.00 79.69 185 PHE A N 1
ATOM 1498 C CA . PHE A 1 185 ? -6.369 -16.215 19.913 1.00 79.69 185 PHE A CA 1
ATOM 1499 C C . PHE A 1 185 ? -4.928 -16.125 19.393 1.00 79.69 185 PHE A C 1
ATOM 1501 O O . PHE A 1 185 ? -4.105 -15.383 19.938 1.00 79.69 185 PHE A O 1
ATOM 1508 N N . TYR A 1 186 ? -4.620 -16.844 18.309 1.00 82.25 186 TYR A N 1
ATOM 1509 C CA . TYR A 1 186 ? -3.299 -16.802 17.683 1.00 82.25 186 TYR A CA 1
ATOM 1510 C C . TYR A 1 186 ? -3.039 -15.455 17.011 1.00 82.25 186 TYR A C 1
ATOM 1512 O O . TYR A 1 186 ? -1.946 -14.900 17.152 1.00 82.25 186 TYR A O 1
ATOM 1520 N N . ILE A 1 187 ? -4.040 -14.907 16.315 1.00 84.50 187 ILE A N 1
ATOM 1521 C CA . ILE A 1 187 ? -3.913 -13.600 15.663 1.00 84.50 187 ILE A CA 1
ATOM 1522 C C . ILE A 1 187 ? -3.675 -12.508 16.711 1.00 84.50 187 ILE A C 1
ATOM 1524 O O . ILE A 1 187 ? -2.778 -11.682 16.542 1.00 84.50 187 ILE A O 1
ATOM 1528 N N . ASP A 1 188 ? -4.418 -12.516 17.815 1.00 85.19 188 ASP A N 1
ATOM 1529 C CA . ASP A 1 188 ? -4.283 -11.516 18.875 1.00 85.19 188 ASP A CA 1
ATOM 1530 C C . ASP A 1 188 ? -2.945 -11.637 19.622 1.00 85.19 188 ASP A C 1
ATOM 1532 O O . ASP A 1 188 ? -2.311 -10.623 19.945 1.00 85.19 188 ASP A O 1
ATOM 1536 N N . GLY A 1 189 ? -2.457 -12.866 19.829 1.00 84.44 189 GLY A N 1
ATOM 1537 C CA . GLY A 1 189 ? -1.108 -13.121 20.334 1.00 84.44 189 GLY A CA 1
ATOM 1538 C C . GLY A 1 189 ? -0.027 -12.514 19.432 1.00 84.44 189 GLY A C 1
ATOM 1539 O O . GLY A 1 189 ? 0.861 -11.805 19.913 1.00 84.44 189 GLY A O 1
ATOM 1540 N N . MET A 1 190 ? -0.144 -12.706 18.118 1.00 87.94 190 MET A N 1
ATOM 1541 C CA . MET A 1 190 ? 0.786 -12.126 17.145 1.00 87.94 190 MET A CA 1
ATOM 1542 C C . MET A 1 190 ? 0.676 -10.605 17.048 1.00 87.94 190 MET A C 1
ATOM 1544 O O . MET A 1 190 ? 1.697 -9.929 16.944 1.00 87.94 190 MET A O 1
ATOM 1548 N N . MET A 1 191 ? -0.529 -10.043 17.168 1.00 88.06 191 MET A N 1
ATOM 1549 C CA . MET A 1 191 ? -0.735 -8.592 17.225 1.00 88.06 191 MET A CA 1
ATOM 1550 C C . MET A 1 191 ? -0.012 -7.985 18.428 1.00 88.06 191 MET A C 1
ATOM 1552 O O . MET A 1 191 ? 0.585 -6.912 18.329 1.00 88.06 191 MET A O 1
ATOM 1556 N N . LYS A 1 192 ? -0.038 -8.674 19.576 1.00 86.88 192 LYS A N 1
ATOM 1557 C CA . LYS A 1 192 ? 0.702 -8.249 20.766 1.00 86.88 192 LYS A CA 1
ATOM 1558 C C . LYS A 1 192 ? 2.211 -8.261 20.519 1.00 86.88 192 LYS A C 1
ATOM 1560 O O . LYS A 1 192 ? 2.871 -7.296 20.896 1.00 86.88 192 LYS A O 1
ATOM 1565 N N . ILE A 1 193 ? 2.737 -9.304 19.872 1.00 87.19 193 ILE A N 1
ATOM 1566 C CA . ILE A 1 193 ? 4.160 -9.404 19.511 1.00 87.19 193 ILE A CA 1
ATOM 1567 C C . ILE A 1 193 ? 4.552 -8.274 18.553 1.00 87.19 193 ILE A C 1
ATOM 1569 O O . ILE A 1 193 ? 5.504 -7.551 18.832 1.00 87.19 193 ILE A O 1
ATOM 1573 N N . HIS A 1 194 ? 3.781 -8.059 17.487 1.00 90.38 194 HIS A N 1
ATOM 1574 C CA . HIS A 1 194 ? 4.012 -6.976 16.530 1.00 90.38 194 HIS A CA 1
ATOM 1575 C C . HIS A 1 194 ? 4.078 -5.605 17.223 1.00 90.38 194 HIS A C 1
ATOM 1577 O O . HIS A 1 194 ? 5.076 -4.897 17.106 1.00 90.38 194 HIS A O 1
ATOM 1583 N N . ARG A 1 195 ? 3.094 -5.288 18.077 1.00 88.69 195 ARG A N 1
ATOM 1584 C CA . ARG A 1 195 ? 3.078 -4.041 18.868 1.00 88.69 195 ARG A CA 1
ATOM 1585 C C . ARG A 1 195 ? 4.253 -3.909 19.839 1.00 88.69 195 ARG A C 1
ATOM 1587 O O . ARG A 1 195 ? 4.612 -2.793 20.206 1.00 88.69 195 ARG A O 1
ATOM 1594 N N . MET A 1 196 ? 4.807 -5.018 20.333 1.00 87.69 196 MET A N 1
ATOM 1595 C CA . MET A 1 196 ? 6.010 -4.985 21.169 1.00 87.69 196 MET A CA 1
ATOM 1596 C C . MET A 1 196 ? 7.234 -4.609 20.336 1.00 87.69 196 MET A C 1
ATOM 1598 O O . MET A 1 196 ? 8.000 -3.755 20.771 1.00 87.69 196 MET A O 1
ATOM 1602 N N . ILE A 1 197 ? 7.375 -5.183 19.138 1.00 88.06 197 ILE A N 1
ATOM 1603 C CA . ILE A 1 197 ? 8.471 -4.872 18.212 1.00 88.06 197 ILE A CA 1
ATOM 1604 C C . ILE A 1 197 ? 8.399 -3.402 17.768 1.00 88.06 197 ILE A C 1
ATOM 1606 O O . ILE A 1 197 ? 9.421 -2.727 17.685 1.00 88.06 197 ILE A O 1
ATOM 1610 N N . GLU A 1 198 ? 7.200 -2.866 17.521 1.00 83.75 198 GLU A N 1
ATOM 1611 C CA . GLU A 1 198 ? 7.012 -1.458 17.140 1.00 83.75 198 GLU A CA 1
ATOM 1612 C C . GLU A 1 198 ? 7.494 -0.454 18.196 1.00 83.75 198 GLU A C 1
ATOM 1614 O O . GLU A 1 198 ? 7.916 0.643 17.830 1.00 83.75 198 GLU A O 1
ATOM 1619 N N . LYS A 1 199 ? 7.442 -0.825 19.481 1.00 84.38 199 LYS A N 1
ATOM 1620 C CA . LYS A 1 199 ? 7.798 0.036 20.623 1.00 84.38 199 LYS A CA 1
ATOM 1621 C C . LYS A 1 199 ? 9.273 -0.033 21.037 1.00 84.38 199 LYS A C 1
ATOM 1623 O O . LYS A 1 199 ? 9.661 0.729 21.923 1.00 84.38 199 LYS A O 1
ATOM 1628 N N . MET A 1 200 ? 10.043 -0.966 20.475 1.00 81.62 200 MET A N 1
ATOM 1629 C CA . MET A 1 200 ? 11.487 -1.123 20.709 1.00 81.62 200 MET A CA 1
ATOM 1630 C C . MET A 1 200 ? 12.304 -0.091 19.939 1.00 81.62 200 MET A C 1
ATOM 1632 O O . MET A 1 200 ? 13.346 0.316 20.502 1.00 81.62 200 MET A O 1
#

Secondary structure (DSSP, 8-state):
-EEEEEEEEETTEEEEEETTTEEEEE-STTEEE-SSTTEEEEEETTEEEEEE-HHHHHSSS-----TT-EEEEEEETTEEEEEEESEEEEEEEEEGGGEEPPPTTTTTTEEEEETTEEEE-GGGGSSTTTHHHHHHHHTS-THHHHTT---------HHHHHHHHHHHHHHHHHHHHHHTT--HHHHHHHHHHHHHHHT-

Organism: Priestia aryabhattai (NCBI:txid412384)

Radius of gyration: 17.05 Å; chains: 1; bounding box: 46×34×42 Å

=== Feature glossary ===
Annotated list of the representations used here:

Nearest PDB structures. The Foldseek neighbor list gives the closest experimentally determined structures in the PDB, ranked by structural alignment. TM-score near 1 means near-identical fold; near 0.3 means only rough topology match. This is how one finds what a novel AlphaFold prediction most resembles in the solved-structure universe.

Foldseek 3Di. Foldseek's 3Di representation compresses backbone geometry into a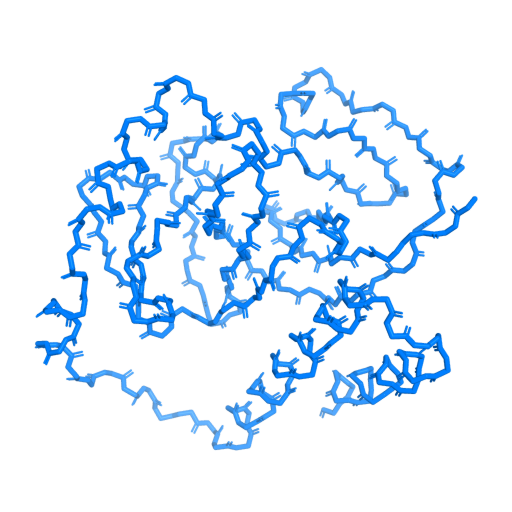 per-residue letter drawn from a learned twenty-state alphabet. It captures the tertiary interaction pattern around each residue — which residues are packed against it in space, regardless of where they are in sequence.

Radius of gyration, Cα contacts, bounding box. Radius of gyration (Rg) is the root-mean-square distance of Cα atoms from their centroid — a single number for overall size and compactness. A globular domain of N residues has Rg ≈ 2.2·N^0.38 Å; an extended or disordered chain has a much larger Rg. The Cα contact count is the number of residue pairs whose Cα atoms are within 8 Å and are more than four positions apart in sequence — a standard proxy for tertiary packing density. The bounding box is the smallest axis-aligned box enclosing all Cα atoms.

InterPro / GO / CATH / organism. The annotation block draws on four external resources. InterPro: which protein families and domains the sequence belongs to. GO: standardized terms for what the protein does, what process it participates in, and where in the cell it acts. CATH: which structural fold it has in the CATH hierarchy. Organism: the species of origin.

mmCIF coordinates. The mmCIF block holds the 3D Cartesian coordinates of each backbone atom (N, Cα, C, O) in ångströms. mmCIF is the PDB's canonical archive format — a tagged-loop text representation of the atomic model.

pLDDT. pLDDT is the predicted lDDT-Cα score: AlphaFold's confidence that the local environment of each residue (all inter-atomic distances within 15 Å) is correctly placed. It is a per-residue number between 0 and 100, with higher meaning more reliable.

Backbone torsions (φ/ψ). φ (phi) and ψ (psi) are the two rotatable backbone dihedrals per residue: φ is the C(i-1)–N–Cα–C torsion, ψ is the N–Cα–C–N(i+1) torsion, both in degrees on (−180°, 180°]. α-helical residues cluster near (−60°, −45°); β-strand residues near (−120°, +130°). A Ramachandran plot is simply a scatter of (φ, ψ) for every residue.

B-factor. For experimental (PDB) structures, the B-factor (temperature factor) quantifies the positional spread of each atom in the crystal — a combination of thermal vibration and static disorder — in units of Å². High B-factors mark flexible loops or poorly resolved regions; low B-factors mark the rigid, well-ordered core.

Secondary structure (3-state, P-SEA). SS3 is a coarse helix/strand/coil call (letters a/b/c) made by the P-SEA algorithm from inter-Cα distances and dihedrals. It is less detailed than DSSP but needs only Cα positions.

Predicted aligned error. Predicted aligned error is AlphaFold's pairwise confidence. Unlike pLDDT (per-residue), PAE is per-residue-pair and captures whether two parts of the structure are correctly placed relative to each other. Units are ångströms of expected positional error.

Solvent-accessible surface area. Solvent-accessible surface area (SASA) is the area in Å² traced out by the centre of a 1.4 Å probe sphere (a water molecule) rolled over the protein's van der Waals surface (Shrake–Rupley / Lee–Richards construction). Buried residues have near-zero SASA; fully exposed residues can exceed 200 Å². The total SASA scales roughly with the number of surface residues.

Secondary structure (8-state, DSSP). The SS8 string is DSSP's per-residue secondary-structure call. α-helix (H) means an i→i+4 H-bond ladder; β-strand (E) means the residue participates in a β-sheet; 3₁₀ (G) and π (I) are tighter and wider helices; T/S are turns/bends; '-' is loop.

Rendered structure images. Structure images are PyMOL renders from six orthogonal camera directions. Cartoon representation draws helices as coils and strands as arrows; sticks shows the backbone as bonds; surface shows the solvent-excluded envelope. Rainbow coloring maps sequence position to hue (blue→red, N→C); chain coloring assigns a distinct color per polypeptide.

Sequence. The amino-acid sequence is the protein's primary structure: the linear order of residues from the N-terminus to the C-terminus, written in one-letter code. Everything else here — the 3D coordinates, the secondary structure, the domain annotations — is ultimately a consequence of this string.

Contact-map, Ramachandran, and PAE plots. Three diagnostic plots accompany the record. The Cα contact map visualizes the tertiary structure as a 2D adjacency matrix (8 Å cutoff, sequence-local contacts suppressed). The Ramachandran plot shows the distribution of backbone (φ, ψ) torsions, with points in the α and β basins reflecting secondary structure content. The PAE plot shows AlphaFold's inter-residue confidence as a color matrix.